Protein AF-A0A1Y0MSU0-F1 (afdb_monomer)

Sequence (221 aa):
MESFQSLFLNYYIPASNKSIADSWSQISSSKYKHLLNISKSDLKDNLYETIRLGYVGLFHKYESYLKALVDAVNFLLKELNEISDLLSIEKYCQREYGINIYKSHNHFAITCKVNYISNCIKHYDGLPVKEPIHERFAHFSKDEKIQIERDEFKSDIDRMKGHCELLLSQILAIGFKQFIESEIHGENENARVLKEKYDQILKNFEYTLSDFSNPRNYFTQ

pLDDT: mean 90.43, std 6.64, range [59.16, 98.12]

Mean predicted aligned error: 5.94 Å

Secondary structure (DSSP, 8-state):
-HHHHHIIIIIIHHHHHHHHHHHHHHHHH-TTGGG----HHHHTHHHHHHHHHHHHHHHHHHHHHHHHHHHHHHHHTHHHHHHH-PPPHHHHHHHHT---GGGGGGSSHHHHHHHHHHHHHHHSTT-S-PSSPBGGGTTS-SSS-----HHHHHHHHHHHHHHHHHHHHHHHHHHHHHHHHHHHTS-SHHHHHHHHHHHHHHHHHHHHTHHHHSPPP-B--

Foldseek 3Di:
DVVLLCCLLVPVLVVLVVVLVVVVVCLVPDPCVVVDPDDSVNSCVSNQVSLLVSLLVLLVVLLVLQVVLLVVLQVVCVVLCVVQVFDRLQVLLCVPLVDRSSPCLQLDDLSVVSVQSNCCVVPVVQFQPDPQGFQVCPPPDRPDHDGDDSVRSSVSSVVSVVVSVLVSVLSNLSSVLRSLVRLLPDPDPVSVVSVVVCVVCVVVNCVSCVSSNDRDHRGDD

Nearest PDB structures (foldseek):
  6m3p-assembly2_B  TM=2.571E-01  e=4.794E+00  Mus musculus
  7sqc-assembly1_1F  TM=1.864E-01  e=8.832E+00  Chlamydomonas reinhardtii

Solvent-accessible surface area (backbone atoms only — not comparable to full-atom values): 12322 Å² total; per-residue (Å²): 111,64,71,58,49,48,46,43,67,68,44,49,51,51,49,37,52,49,49,39,52,53,53,49,54,51,45,75,71,38,92,59,37,92,77,53,96,72,56,78,70,67,49,45,49,58,43,27,47,54,49,51,55,43,34,40,53,52,40,55,53,47,56,54,46,52,53,53,49,54,52,51,50,46,58,69,43,44,71,56,31,79,75,52,79,57,69,50,66,59,56,41,38,37,70,78,49,69,38,56,67,96,69,42,48,59,39,39,75,65,48,28,52,36,48,52,54,25,48,14,44,78,75,46,80,26,18,65,70,55,82,71,38,45,53,94,48,69,83,52,60,68,90,42,56,65,78,62,54,72,68,60,54,51,51,52,54,55,50,46,51,55,48,51,56,50,49,51,53,39,56,50,48,53,54,52,51,54,54,53,57,50,55,40,72,46,97,48,78,64,19,57,58,49,40,59,54,42,65,70,47,44,62,57,53,52,60,64,44,37,58,61,72,59,52,56,84,58,50,57,132

Structure (mmCIF, N/CA/C/O backbone):
data_AF-A0A1Y0MSU0-F1
#
_entry.id   AF-A0A1Y0MSU0-F1
#
loop_
_atom_site.group_PDB
_atom_site.id
_atom_site.type_symbol
_atom_site.label_atom_id
_atom_site.label_alt_id
_atom_site.label_comp_id
_atom_site.label_asym_id
_atom_site.label_entity_id
_atom_site.label_seq_id
_atom_site.pdbx_PDB_ins_code
_atom_site.Cartn_x
_atom_site.Cartn_y
_atom_site.Cartn_z
_atom_site.occupancy
_atom_site.B_iso_or_equiv
_atom_site.auth_seq_id
_atom_site.auth_comp_id
_atom_site.auth_asym_id
_atom_site.auth_atom_id
_atom_site.pdbx_PDB_model_num
ATOM 1 N N . MET A 1 1 ? 8.101 6.440 4.565 1.00 81.00 1 MET A N 1
ATOM 2 C CA . MET A 1 1 ? 7.012 5.814 5.362 1.00 81.00 1 MET A CA 1
ATOM 3 C C . MET A 1 1 ? 7.345 5.724 6.851 1.00 81.00 1 MET A C 1
ATOM 5 O O . MET A 1 1 ? 6.470 5.383 7.631 1.00 81.00 1 MET A O 1
ATOM 9 N N . GLU A 1 2 ? 8.565 6.064 7.269 1.00 82.69 2 GLU A N 1
ATOM 10 C CA . GLU A 1 2 ? 8.995 5.967 8.670 1.00 82.69 2 GLU A CA 1
ATOM 11 C C . GLU A 1 2 ? 8.239 6.903 9.611 1.00 82.69 2 GLU A C 1
ATOM 13 O O . GLU A 1 2 ? 7.785 6.466 10.663 1.00 82.69 2 GLU A O 1
ATOM 18 N N . SER A 1 3 ? 8.009 8.155 9.199 1.00 86.94 3 SER A N 1
ATOM 19 C CA . SER A 1 3 ? 7.197 9.102 9.972 1.00 86.94 3 SER A CA 1
ATOM 20 C C . SER A 1 3 ? 5.783 8.576 10.228 1.00 86.94 3 SER A C 1
ATOM 22 O O . SER A 1 3 ? 5.289 8.661 11.345 1.00 86.94 3 SER A O 1
ATOM 24 N N . PHE A 1 4 ? 5.166 7.959 9.216 1.00 90.12 4 PHE A N 1
ATOM 25 C CA . PHE A 1 4 ? 3.846 7.336 9.320 1.00 90.12 4 PHE A CA 1
ATOM 26 C C . PHE A 1 4 ? 3.850 6.151 10.293 1.00 90.12 4 PHE A C 1
ATOM 28 O O . PHE A 1 4 ? 3.007 6.073 11.181 1.00 90.12 4 PHE A O 1
ATOM 35 N N . GLN A 1 5 ? 4.830 5.254 10.163 1.00 90.38 5 GLN A N 1
ATOM 36 C CA . GLN A 1 5 ? 4.963 4.108 11.057 1.00 90.38 5 GLN A CA 1
ATOM 37 C C . GLN A 1 5 ? 5.163 4.545 12.510 1.00 90.38 5 GLN A C 1
ATOM 39 O O . GLN A 1 5 ? 4.494 4.023 13.396 1.00 90.38 5 GLN A O 1
ATOM 44 N N . SER A 1 6 ? 6.049 5.514 12.752 1.00 91.25 6 SER A N 1
ATOM 45 C CA . SER A 1 6 ? 6.291 6.046 14.094 1.00 91.25 6 SER A CA 1
ATOM 46 C C . SER A 1 6 ? 5.021 6.673 14.667 1.00 91.25 6 SER A C 1
ATOM 48 O O . SER A 1 6 ? 4.624 6.338 15.780 1.00 91.25 6 SER A O 1
ATOM 50 N N . LEU A 1 7 ? 4.324 7.501 13.881 1.00 92.88 7 LEU A N 1
ATOM 51 C CA . LEU A 1 7 ? 3.075 8.143 14.288 1.00 92.88 7 LEU A CA 1
ATOM 52 C C . LEU A 1 7 ? 2.032 7.122 14.765 1.00 92.88 7 LEU A C 1
ATOM 54 O O . LEU A 1 7 ? 1.491 7.248 15.863 1.00 92.88 7 LEU A O 1
ATOM 58 N N . PHE A 1 8 ? 1.789 6.071 13.984 1.00 93.69 8 PHE A N 1
ATOM 59 C CA . PHE A 1 8 ? 0.783 5.078 14.346 1.00 93.69 8 PHE A CA 1
ATOM 60 C C . PHE A 1 8 ? 1.239 4.135 15.463 1.00 93.69 8 PHE A C 1
ATOM 62 O O . PHE A 1 8 ? 0.497 3.925 16.423 1.00 93.69 8 PHE A O 1
ATOM 69 N N . LEU A 1 9 ? 2.443 3.567 15.363 1.00 93.25 9 LEU A N 1
ATOM 70 C CA . LEU A 1 9 ? 2.893 2.521 16.286 1.00 93.25 9 LEU A CA 1
ATOM 71 C C . LEU A 1 9 ? 3.348 3.064 17.644 1.00 93.25 9 LEU A C 1
ATOM 73 O O . LEU A 1 9 ? 3.202 2.353 18.639 1.00 93.25 9 LEU A O 1
ATOM 77 N N . ASN A 1 10 ? 3.886 4.288 17.685 1.00 93.56 10 ASN A N 1
ATOM 78 C CA . ASN A 1 10 ? 4.473 4.871 18.894 1.00 93.56 10 ASN A CA 1
ATOM 79 C C . ASN A 1 10 ? 3.579 5.930 19.548 1.00 93.56 10 ASN A C 1
ATOM 81 O O . ASN A 1 10 ? 3.730 6.170 20.743 1.00 93.56 10 ASN A O 1
ATOM 85 N N . TYR A 1 11 ? 2.646 6.541 18.806 1.00 93.44 11 TYR A N 1
ATOM 86 C CA . TYR A 1 11 ? 1.766 7.576 19.355 1.00 93.44 11 TYR A CA 1
ATOM 87 C C . TYR A 1 11 ? 0.298 7.154 19.350 1.00 93.44 11 TYR A C 1
ATOM 89 O O . TYR A 1 11 ? -0.288 7.037 20.423 1.00 93.44 11 TYR A O 1
ATOM 97 N N . TYR A 1 12 ? -0.300 6.879 18.188 1.00 94.50 12 TYR A N 1
ATOM 98 C CA . TYR A 1 12 ? -1.749 6.650 18.111 1.00 94.50 12 TYR A CA 1
ATOM 99 C C . TYR A 1 12 ? -2.199 5.346 18.770 1.00 94.50 12 TYR A C 1
ATOM 101 O O . TYR A 1 12 ? -3.061 5.383 19.640 1.00 94.50 12 TYR A O 1
ATOM 109 N N . ILE A 1 13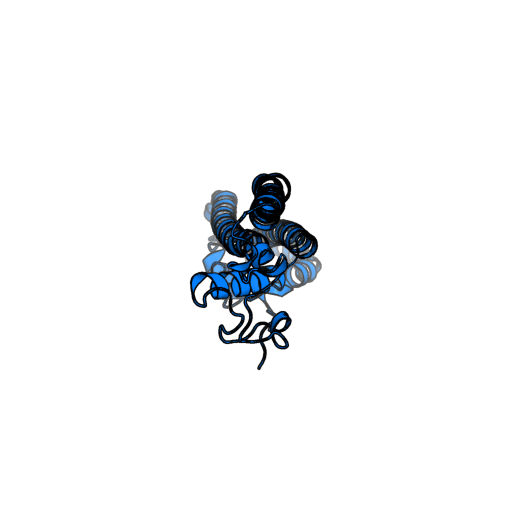 ? -1.589 4.205 18.439 1.00 94.00 13 ILE A N 1
ATOM 110 C CA . ILE A 1 13 ? -1.954 2.921 19.058 1.00 94.00 13 ILE A CA 1
ATOM 111 C C . ILE A 1 13 ? -1.722 2.939 20.582 1.00 94.00 13 ILE A C 1
ATOM 113 O O . ILE A 1 13 ? -2.624 2.539 21.325 1.00 94.00 13 ILE A O 1
ATOM 117 N N . PRO A 1 14 ? -0.572 3.425 21.097 1.00 94.38 14 PRO A N 1
ATOM 118 C CA . PRO A 1 14 ? -0.383 3.589 22.536 1.00 94.38 14 PRO A CA 1
ATOM 119 C C . PRO A 1 14 ? -1.398 4.534 23.188 1.00 94.38 14 PRO A C 1
ATOM 121 O O . PRO A 1 14 ? -1.888 4.226 24.275 1.00 94.38 14 PRO A O 1
ATOM 124 N N . ALA A 1 15 ? -1.758 5.644 22.535 1.00 93.44 15 ALA A N 1
ATOM 125 C CA . ALA A 1 15 ? -2.779 6.561 23.037 1.00 93.44 15 ALA A CA 1
ATOM 126 C C . ALA A 1 15 ? -4.161 5.893 23.115 1.00 93.44 15 ALA A C 1
ATOM 128 O O . ALA A 1 15 ? -4.834 6.025 24.137 1.00 93.44 15 ALA A O 1
ATOM 129 N N . SER A 1 16 ? -4.550 5.110 22.106 1.00 93.12 16 SER A N 1
ATOM 130 C CA . SER A 1 16 ? -5.808 4.354 22.117 1.00 93.12 16 SER A CA 1
ATOM 131 C C . SER A 1 16 ? -5.825 3.30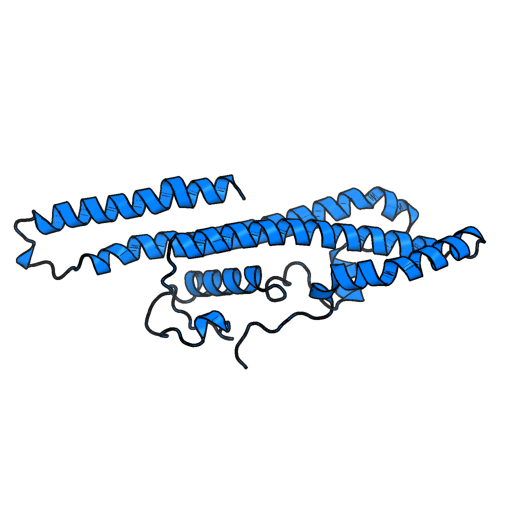5 23.230 1.00 93.12 16 SER A C 1
ATOM 133 O O . SER A 1 16 ? -6.798 3.215 23.974 1.00 93.12 16 SER A O 1
ATOM 135 N N . ASN A 1 17 ? -4.720 2.582 23.440 1.00 91.88 17 ASN A N 1
ATOM 136 C CA . ASN A 1 17 ? -4.586 1.647 24.564 1.00 91.88 17 ASN A CA 1
ATOM 137 C C . ASN A 1 17 ? -4.685 2.340 25.928 1.00 91.88 17 ASN A C 1
ATOM 139 O O . ASN A 1 17 ? -5.342 1.826 26.837 1.00 91.88 17 ASN A O 1
ATOM 143 N N . LYS A 1 18 ? -4.058 3.512 26.074 1.00 93.12 18 LYS A N 1
ATOM 144 C CA . LYS A 1 18 ? -4.167 4.318 27.292 1.00 93.12 18 LYS A CA 1
ATOM 145 C C . LYS A 1 18 ? -5.609 4.770 27.519 1.00 93.12 18 LYS A C 1
ATOM 147 O O . LYS A 1 18 ? -6.125 4.581 28.614 1.00 93.12 18 LYS A O 1
ATOM 152 N N . SER A 1 19 ? -6.281 5.264 26.479 1.00 91.88 19 SER A N 1
ATOM 153 C CA . SER A 1 19 ? -7.691 5.654 26.558 1.00 91.88 19 SER A CA 1
ATOM 154 C C . SER A 1 19 ? -8.579 4.489 26.995 1.00 91.88 19 SER A C 1
ATOM 156 O O . SER A 1 19 ? -9.461 4.686 27.821 1.00 91.88 19 SER A O 1
ATOM 158 N N . ILE A 1 20 ? -8.333 3.271 26.503 1.00 91.94 20 ILE A N 1
ATOM 159 C CA . ILE A 1 20 ? -9.070 2.071 26.927 1.00 91.94 20 ILE A CA 1
ATOM 160 C C . ILE A 1 20 ? -8.870 1.802 28.422 1.00 91.94 20 ILE A C 1
ATOM 162 O O . ILE A 1 20 ? -9.835 1.520 29.135 1.00 91.94 20 ILE A O 1
ATOM 166 N N . ALA A 1 21 ? -7.626 1.875 28.903 1.00 91.44 21 ALA A N 1
ATOM 167 C CA . ALA A 1 21 ? -7.309 1.652 30.310 1.00 91.44 21 ALA A CA 1
ATOM 168 C C . ALA A 1 21 ? -7.955 2.712 31.217 1.00 91.44 21 ALA A C 1
ATOM 170 O O . ALA A 1 21 ? -8.572 2.358 32.226 1.00 91.44 21 ALA A O 1
ATOM 171 N N . ASP A 1 22 ? -7.872 3.982 30.821 1.00 92.25 22 ASP A N 1
ATOM 172 C CA . ASP A 1 22 ? -8.443 5.112 31.553 1.00 92.25 22 ASP A CA 1
ATOM 173 C C . ASP A 1 22 ? -9.979 5.017 31.596 1.00 92.25 22 ASP A C 1
ATOM 175 O O . ASP A 1 22 ? -10.572 5.083 32.677 1.00 92.25 22 ASP A O 1
ATOM 179 N N . SER A 1 23 ? -10.630 4.753 30.456 1.00 91.38 23 SER A N 1
ATOM 180 C CA . SER A 1 23 ? -12.084 4.551 30.382 1.00 91.38 23 SER A CA 1
ATOM 181 C C . SER A 1 23 ? -12.541 3.362 31.227 1.00 91.38 23 SER A C 1
ATOM 183 O O . SER A 1 23 ? -13.527 3.467 31.956 1.00 91.38 23 SER A O 1
ATOM 185 N N . TRP A 1 24 ? -11.815 2.242 31.198 1.00 92.56 24 TRP A N 1
ATOM 186 C CA . TRP A 1 24 ? -12.157 1.077 32.015 1.00 92.56 24 TRP A CA 1
ATOM 187 C C . TRP A 1 24 ? -12.022 1.355 33.518 1.00 92.56 24 TRP A C 1
ATOM 189 O O . TRP A 1 24 ? -12.883 0.958 34.309 1.00 92.56 24 TRP A O 1
ATOM 199 N N . SER A 1 25 ? -10.971 2.068 33.927 1.00 91.81 25 SER A N 1
ATOM 200 C CA . SER A 1 25 ? -10.776 2.497 35.317 1.00 91.81 25 SER A CA 1
ATOM 201 C C . SER A 1 25 ? -11.936 3.379 35.801 1.00 91.81 25 SER A C 1
ATOM 203 O O . SER A 1 25 ? -12.494 3.161 36.880 1.00 91.81 25 SER A O 1
ATOM 205 N N . GLN A 1 26 ? -12.384 4.319 34.965 1.00 91.12 26 GLN A N 1
ATOM 206 C CA . GLN A 1 26 ? -13.524 5.188 35.270 1.00 91.12 26 GLN A CA 1
ATOM 207 C C . GLN A 1 26 ? -14.851 4.418 35.343 1.00 91.12 26 GLN A C 1
ATOM 209 O O . GLN A 1 26 ? -15.616 4.604 36.288 1.00 91.12 26 GLN A O 1
ATOM 214 N N . ILE A 1 27 ? -15.118 3.517 34.392 1.00 90.75 27 ILE A N 1
ATOM 215 C CA . ILE A 1 27 ? -16.340 2.696 34.390 1.00 90.75 27 ILE A CA 1
ATOM 216 C C . ILE A 1 27 ? -16.377 1.799 35.632 1.00 90.75 27 ILE A C 1
ATOM 218 O O . ILE A 1 27 ? -17.379 1.766 36.344 1.00 90.75 27 ILE A O 1
ATOM 222 N N . SER A 1 28 ? -15.275 1.114 35.939 1.00 88.38 28 SER A N 1
ATOM 223 C CA . SER A 1 28 ? -15.204 0.167 37.061 1.00 88.38 28 SER A CA 1
ATOM 224 C C . SER A 1 28 ? -15.314 0.827 38.444 1.00 88.38 28 SER A C 1
ATOM 226 O O . SER A 1 28 ? -15.857 0.215 39.374 1.00 88.38 28 SER A O 1
ATOM 228 N N . SER A 1 29 ? -14.856 2.075 38.576 1.00 92.38 29 SER A N 1
ATOM 229 C CA . SER A 1 29 ? -14.964 2.883 39.800 1.00 92.38 29 SER A CA 1
ATOM 230 C C . SER A 1 29 ? -16.251 3.719 39.887 1.00 92.38 29 SER A C 1
ATOM 232 O O . SER A 1 29 ? -16.548 4.285 40.941 1.00 92.38 29 SER A O 1
ATOM 234 N N . SER A 1 30 ? -17.055 3.772 38.821 1.00 91.12 30 SER A N 1
ATOM 235 C CA . SER A 1 30 ? -18.286 4.561 38.777 1.00 91.12 30 SER A CA 1
ATOM 236 C C . SER A 1 30 ? -19.378 4.002 39.691 1.00 91.12 30 SER A C 1
ATOM 238 O O . SER A 1 30 ? -19.652 2.799 39.726 1.00 91.12 30 SER A O 1
ATOM 240 N N . LYS A 1 31 ? -20.101 4.907 40.362 1.00 92.06 31 LYS A N 1
ATOM 241 C CA . LYS A 1 31 ? -21.330 4.583 41.109 1.00 92.06 31 LYS A CA 1
ATOM 242 C C . LYS A 1 31 ? -22.406 3.966 40.205 1.00 92.06 31 LYS A C 1
ATOM 244 O O . LYS A 1 31 ? -23.192 3.138 40.658 1.00 92.06 31 LYS A O 1
ATOM 249 N N . TYR A 1 32 ? -22.399 4.324 38.921 1.00 90.19 32 TYR A N 1
ATOM 250 C CA . TYR A 1 32 ? -23.374 3.884 37.923 1.00 90.19 32 TYR A CA 1
ATOM 251 C C . TYR A 1 32 ? -22.929 2.654 37.127 1.00 90.19 32 TYR A C 1
ATOM 253 O O . TYR A 1 32 ? -23.587 2.297 36.158 1.00 90.19 32 TYR A O 1
ATOM 261 N N . LYS A 1 33 ? -21.842 1.972 37.514 1.00 88.31 33 LYS A N 1
ATOM 262 C CA . LYS A 1 33 ? -21.329 0.805 36.771 1.00 88.31 33 LYS A CA 1
ATOM 263 C C . LYS A 1 33 ? -22.361 -0.304 36.553 1.00 88.31 33 LYS A C 1
ATOM 265 O O . LYS A 1 33 ? -22.311 -0.992 35.549 1.00 88.31 33 LYS A O 1
ATOM 270 N N . HIS A 1 34 ? -23.315 -0.447 37.472 1.00 87.62 34 HIS A N 1
ATOM 271 C CA . HIS A 1 34 ? -24.408 -1.416 37.382 1.00 87.62 34 HIS A CA 1
ATOM 272 C C . HIS A 1 34 ? -25.436 -1.082 36.286 1.00 87.62 34 HIS A C 1
ATOM 274 O O . HIS A 1 34 ? -26.199 -1.954 35.891 1.00 87.62 34 HIS A O 1
ATOM 280 N N . LEU A 1 35 ? -25.460 0.164 35.804 1.00 90.81 35 LEU A N 1
ATOM 281 C CA . LEU A 1 35 ? -26.297 0.611 34.686 1.00 90.81 35 LEU A CA 1
ATOM 282 C C . LEU A 1 35 ? -25.576 0.490 33.336 1.00 90.81 35 LEU A C 1
ATOM 284 O O . LEU A 1 35 ? -26.206 0.629 32.292 1.00 90.81 35 LEU A O 1
ATOM 288 N N . LEU A 1 36 ? -24.257 0.268 33.343 1.00 85.50 36 LEU A N 1
ATOM 289 C CA . LEU A 1 36 ? -23.433 0.193 32.142 1.00 85.50 36 LEU A CA 1
ATOM 290 C C . LEU A 1 36 ? -23.200 -1.272 31.775 1.00 85.50 36 LEU A C 1
ATOM 292 O O . LEU A 1 36 ? -22.428 -1.968 32.430 1.00 85.50 36 LEU A O 1
ATOM 296 N N . ASN A 1 37 ? -23.827 -1.732 30.693 1.00 84.75 37 ASN A N 1
ATOM 297 C CA . ASN A 1 37 ? -23.540 -3.041 30.110 1.00 84.75 37 ASN A CA 1
ATOM 298 C C . ASN A 1 37 ? -22.422 -2.919 29.061 1.00 84.75 37 ASN A C 1
ATOM 300 O O . ASN A 1 37 ? -22.670 -3.058 27.869 1.00 84.75 37 ASN A O 1
ATOM 304 N N . ILE A 1 38 ? -21.215 -2.558 29.509 1.00 86.25 38 ILE A N 1
ATOM 305 C CA . ILE A 1 38 ? -20.039 -2.375 28.647 1.00 86.25 38 ILE A CA 1
ATOM 306 C C . ILE A 1 38 ? -18.923 -3.282 29.154 1.00 86.25 38 ILE A C 1
ATOM 308 O O . ILE A 1 38 ? -18.499 -3.194 30.310 1.00 86.25 38 ILE A O 1
ATOM 312 N N . SER A 1 39 ? -18.423 -4.138 28.276 1.00 85.62 39 SER A N 1
ATOM 313 C CA . SER A 1 39 ? -17.266 -4.985 28.522 1.00 85.62 39 SER A CA 1
ATOM 314 C C . SER A 1 39 ? -15.964 -4.268 28.151 1.00 85.62 39 SER A C 1
ATOM 316 O O . SER A 1 39 ? -15.925 -3.332 27.353 1.00 85.62 39 SER A O 1
ATOM 318 N N . LYS A 1 40 ? -14.838 -4.740 28.695 1.00 82.06 40 LYS A N 1
ATOM 319 C CA . LYS A 1 40 ? -13.518 -4.233 28.292 1.00 82.06 40 LYS A CA 1
ATOM 320 C C . LYS A 1 40 ? -13.211 -4.528 26.814 1.00 82.06 40 LYS A C 1
ATOM 322 O O . LYS A 1 40 ? -12.436 -3.794 26.207 1.00 82.06 40 LYS A O 1
ATOM 327 N N . SER A 1 41 ? -13.790 -5.588 26.245 1.00 83.88 41 SER A N 1
ATOM 328 C CA . SER A 1 41 ? -13.692 -5.898 24.813 1.00 83.88 41 SER A CA 1
ATOM 329 C C . SER A 1 41 ? -14.376 -4.848 23.949 1.00 83.88 41 SER A C 1
ATOM 331 O O . SER A 1 41 ? -13.800 -4.478 22.934 1.00 83.88 41 SER A O 1
ATOM 333 N N . ASP A 1 42 ? -15.511 -4.296 24.380 1.00 84.00 42 ASP A N 1
ATOM 334 C CA . ASP A 1 42 ? -16.213 -3.255 23.614 1.00 84.00 42 ASP A CA 1
ATOM 335 C C . ASP A 1 42 ? -15.349 -1.994 23.479 1.00 84.00 42 ASP A C 1
ATOM 337 O O . ASP A 1 42 ? -15.330 -1.339 22.442 1.00 84.00 42 ASP A O 1
ATOM 341 N N . LEU A 1 43 ? -14.530 -1.700 24.494 1.00 86.81 43 LEU A N 1
ATOM 342 C CA . LEU A 1 43 ? -13.574 -0.592 24.445 1.00 86.81 43 LEU A CA 1
ATOM 343 C C . LEU A 1 43 ? -12.409 -0.848 23.475 1.00 86.81 43 LEU A C 1
ATOM 345 O O . LEU A 1 43 ? -11.811 0.111 22.986 1.00 86.81 43 LEU A O 1
ATOM 349 N N . LYS A 1 44 ? -12.077 -2.114 23.170 1.00 89.00 44 LYS A N 1
ATOM 350 C CA . LYS A 1 44 ? -11.029 -2.436 22.186 1.00 89.00 44 LYS A CA 1
ATOM 351 C C . LYS A 1 44 ? -11.405 -2.014 20.769 1.00 89.00 44 LYS A C 1
ATOM 353 O O . LYS A 1 44 ? -10.499 -1.866 19.953 1.00 89.00 44 LYS A O 1
ATOM 358 N N . ASP A 1 45 ? -12.679 -1.758 20.475 1.00 87.56 45 ASP A N 1
ATOM 359 C CA . ASP A 1 45 ? -13.067 -1.272 19.151 1.00 87.56 45 ASP A CA 1
ATOM 360 C C . ASP A 1 45 ? -12.376 0.056 18.806 1.00 87.56 45 ASP A C 1
ATOM 362 O O . ASP A 1 45 ? -11.914 0.224 17.684 1.00 87.56 45 ASP A O 1
ATOM 366 N N . ASN A 1 46 ? -12.126 0.931 19.789 1.00 86.81 46 ASN A N 1
ATOM 367 C CA . ASN A 1 46 ? -11.350 2.161 19.581 1.00 86.81 46 ASN A CA 1
ATOM 368 C C . ASN A 1 46 ? -9.912 1.889 19.098 1.00 86.81 46 ASN A C 1
ATOM 370 O O . ASN A 1 46 ? -9.361 2.638 18.284 1.00 86.81 46 ASN A O 1
ATOM 374 N N . LEU A 1 47 ? -9.284 0.818 19.598 1.00 93.25 47 LEU A N 1
ATOM 375 C CA . LEU A 1 47 ? -7.960 0.393 19.142 1.00 93.25 47 LEU A CA 1
ATOM 376 C C . LEU A 1 47 ? -8.030 -0.102 17.694 1.00 93.25 47 LEU A C 1
ATOM 378 O O . LEU A 1 47 ? -7.222 0.328 16.867 1.00 93.25 47 LEU A O 1
ATOM 382 N N . TYR A 1 48 ? -8.993 -0.970 17.380 1.00 94.62 48 TYR A N 1
ATOM 383 C CA . TYR A 1 48 ? -9.160 -1.482 16.021 1.00 94.62 48 TYR A CA 1
ATOM 384 C C . TYR A 1 48 ? -9.534 -0.372 15.037 1.00 94.62 48 TYR A C 1
ATOM 386 O O . TYR A 1 48 ? -9.006 -0.354 13.930 1.00 94.62 48 TYR A O 1
ATOM 394 N N . GLU A 1 49 ? -10.332 0.610 15.451 1.00 93.56 49 GLU A N 1
ATOM 395 C CA . GLU A 1 49 ? -10.668 1.790 14.656 1.00 93.56 49 GLU A CA 1
ATOM 396 C C . GLU A 1 49 ? -9.429 2.629 14.338 1.00 93.56 49 GLU A C 1
ATOM 398 O O . GLU A 1 49 ? -9.203 3.021 13.194 1.00 93.56 49 GLU A O 1
ATOM 403 N N . THR A 1 50 ? -8.551 2.815 15.324 1.00 95.38 50 THR A N 1
ATOM 404 C CA . THR A 1 50 ? -7.263 3.495 15.119 1.00 95.38 50 THR A CA 1
ATOM 405 C C . THR A 1 50 ? -6.417 2.781 14.060 1.00 95.38 50 THR A C 1
ATOM 407 O O . THR A 1 50 ? -5.818 3.424 13.196 1.00 95.38 50 THR A O 1
ATOM 410 N N . ILE A 1 51 ? -6.377 1.446 14.099 1.00 97.06 51 ILE A N 1
ATOM 411 C CA . ILE A 1 51 ? -5.641 0.628 13.126 1.00 97.06 51 ILE A CA 1
ATOM 412 C C . ILE A 1 51 ? -6.308 0.684 11.744 1.00 97.06 51 ILE A C 1
ATOM 414 O O . ILE A 1 51 ? -5.613 0.852 10.740 1.00 97.06 51 ILE A O 1
ATOM 418 N N . ARG A 1 52 ? -7.642 0.611 11.677 1.00 96.81 52 ARG A N 1
ATOM 419 C CA . ARG A 1 52 ? -8.426 0.749 10.441 1.00 96.81 52 ARG A CA 1
ATOM 420 C C . ARG A 1 52 ? -8.130 2.086 9.759 1.00 96.81 52 ARG A C 1
ATOM 422 O O . ARG A 1 52 ? -7.672 2.102 8.616 1.00 96.81 52 ARG A O 1
ATOM 429 N N . LEU A 1 53 ? -8.256 3.203 10.470 1.00 96.06 53 LEU A N 1
ATOM 430 C CA . LEU A 1 53 ? -7.891 4.524 9.942 1.00 96.06 53 LEU A CA 1
ATOM 431 C C . LEU A 1 53 ? -6.422 4.584 9.485 1.00 96.06 53 LEU A C 1
ATOM 433 O O . LEU A 1 53 ? -6.098 5.247 8.496 1.00 96.06 53 LEU A O 1
ATOM 437 N N . GLY A 1 54 ? -5.544 3.818 10.136 1.00 96.94 54 GLY A N 1
ATOM 438 C CA . GLY A 1 54 ? -4.178 3.575 9.682 1.00 96.94 54 GLY A CA 1
ATOM 439 C C . GLY A 1 54 ? -4.085 2.964 8.284 1.00 96.94 54 GLY A C 1
ATOM 440 O O . GLY A 1 54 ? -3.302 3.445 7.470 1.00 96.94 54 GLY A O 1
ATOM 441 N N . TYR A 1 55 ? -4.905 1.975 7.937 1.00 98.12 55 TYR A N 1
ATOM 442 C CA . TYR A 1 55 ? -4.924 1.421 6.576 1.00 98.12 55 TYR A CA 1
ATOM 443 C C . TYR A 1 55 ? -5.373 2.434 5.518 1.00 98.12 55 TYR A C 1
ATOM 445 O O . TYR A 1 55 ? -4.799 2.467 4.427 1.00 98.12 55 TYR A O 1
ATOM 453 N N . VAL A 1 56 ? -6.339 3.302 5.839 1.00 97.62 56 VAL A N 1
ATOM 454 C CA . VAL A 1 56 ? -6.760 4.386 4.933 1.00 97.62 56 VAL A CA 1
ATOM 455 C C . VAL A 1 56 ? -5.597 5.351 4.684 1.00 97.62 56 VAL A C 1
ATOM 457 O O . VAL A 1 56 ? -5.265 5.647 3.534 1.00 97.62 56 VAL A O 1
ATOM 460 N N . GLY A 1 57 ? -4.923 5.786 5.754 1.00 96.62 57 GLY A N 1
ATOM 461 C CA . GLY A 1 57 ? -3.751 6.656 5.658 1.00 96.62 57 GLY A CA 1
ATOM 462 C C . GLY A 1 57 ? -2.581 6.012 4.907 1.00 96.62 57 GLY A C 1
ATOM 463 O O . GLY A 1 57 ? -1.931 6.672 4.093 1.00 96.62 57 GLY A O 1
ATOM 464 N N . LEU A 1 58 ? -2.335 4.718 5.131 1.00 97.31 58 LEU A N 1
ATOM 465 C CA . LEU A 1 58 ? -1.284 3.961 4.451 1.00 97.31 58 LEU A CA 1
ATOM 466 C C . LEU A 1 58 ? -1.540 3.890 2.940 1.00 97.31 58 LEU A C 1
ATOM 468 O O . LEU A 1 58 ? -0.614 4.119 2.160 1.00 97.31 58 LEU A O 1
ATOM 472 N N . PHE A 1 59 ? -2.789 3.644 2.532 1.00 97.38 59 PHE A N 1
ATOM 473 C CA . PHE A 1 59 ? -3.173 3.600 1.123 1.00 97.38 59 PHE A CA 1
ATOM 474 C C . PHE A 1 59 ? -2.980 4.953 0.424 1.00 97.38 59 PHE A C 1
ATOM 476 O O . PHE A 1 59 ? -2.279 5.020 -0.584 1.00 97.38 59 PHE A O 1
ATOM 483 N N . HIS A 1 60 ? -3.492 6.053 0.990 1.00 95.81 60 HIS A N 1
ATOM 484 C CA . HIS A 1 60 ? -3.311 7.389 0.397 1.00 95.81 60 HIS A CA 1
ATOM 485 C C . HIS A 1 60 ? -1.833 7.794 0.304 1.00 95.81 60 HIS A C 1
ATOM 487 O O . HIS A 1 60 ? -1.411 8.469 -0.643 1.00 95.81 60 HIS A O 1
ATOM 493 N N . LYS A 1 61 ? -1.021 7.371 1.282 1.00 95.94 61 LYS A N 1
ATOM 494 C CA . LYS A 1 61 ? 0.421 7.613 1.270 1.00 95.94 61 LYS A CA 1
ATOM 495 C C . LYS A 1 61 ? 1.116 6.836 0.151 1.00 95.94 61 LYS A C 1
ATOM 497 O O . LYS A 1 61 ? 2.040 7.376 -0.454 1.00 95.94 61 LYS A O 1
ATOM 502 N N . TYR A 1 62 ? 0.678 5.607 -0.119 1.00 96.44 62 TYR A N 1
ATOM 503 C CA . TYR A 1 62 ? 1.131 4.823 -1.266 1.00 96.44 62 TYR A CA 1
ATOM 504 C C . TYR A 1 62 ? 0.713 5.468 -2.597 1.00 96.44 62 TYR A C 1
ATOM 506 O O . TYR A 1 62 ? 1.566 5.659 -3.458 1.00 96.44 62 TYR A O 1
ATOM 514 N N . GLU A 1 63 ? -0.545 5.893 -2.752 1.00 95.81 63 GLU A N 1
ATOM 515 C CA . GLU A 1 63 ? -1.009 6.548 -3.988 1.00 95.81 63 GLU A CA 1
ATOM 516 C C . GLU A 1 63 ? -0.223 7.828 -4.291 1.00 95.81 63 GLU A C 1
ATOM 518 O O . GLU A 1 63 ? 0.199 8.059 -5.425 1.00 95.81 63 GLU A O 1
ATOM 523 N N . SER A 1 64 ? 0.011 8.648 -3.264 1.00 95.94 64 SER A N 1
ATOM 524 C CA . SER A 1 64 ? 0.834 9.855 -3.385 1.00 95.94 64 SER A CA 1
ATOM 525 C C . SER A 1 64 ? 2.281 9.524 -3.754 1.00 95.94 64 SER A C 1
ATOM 527 O O . SER A 1 64 ? 2.876 10.214 -4.577 1.00 95.94 64 SER A O 1
ATOM 529 N N . TYR A 1 65 ? 2.842 8.461 -3.167 1.00 96.06 65 TYR A N 1
ATOM 530 C CA . TYR A 1 65 ? 4.191 7.997 -3.484 1.00 96.06 65 TYR A CA 1
ATOM 531 C C . TYR A 1 65 ? 4.308 7.543 -4.940 1.00 96.06 65 TYR A C 1
ATOM 533 O O . TYR A 1 65 ? 5.224 7.980 -5.626 1.00 96.06 65 TYR A O 1
ATOM 541 N N . LEU A 1 66 ? 3.377 6.715 -5.421 1.00 96.50 66 LEU A N 1
ATOM 542 C CA . LEU A 1 66 ? 3.390 6.212 -6.792 1.00 96.50 66 LEU A CA 1
ATOM 543 C C . LEU A 1 66 ? 3.325 7.356 -7.814 1.00 96.50 66 LEU A C 1
ATOM 545 O O . LEU A 1 66 ? 4.091 7.352 -8.773 1.00 96.50 66 LEU A O 1
ATOM 549 N N . LYS A 1 67 ? 2.454 8.349 -7.593 1.00 96.62 67 LYS A N 1
ATOM 550 C CA . LYS A 1 67 ? 2.367 9.540 -8.454 1.00 96.62 67 LYS A CA 1
ATOM 551 C C . LYS A 1 67 ? 3.698 10.288 -8.509 1.00 96.62 67 LYS A C 1
ATOM 553 O O . LYS A 1 67 ? 4.261 10.452 -9.584 1.00 96.62 67 LYS A O 1
ATOM 558 N N . ALA A 1 68 ? 4.243 10.634 -7.343 1.00 96.75 68 ALA A N 1
ATOM 559 C CA . ALA A 1 68 ? 5.519 11.339 -7.254 1.00 96.75 68 ALA A CA 1
ATOM 560 C C . ALA A 1 68 ? 6.682 10.542 -7.868 1.00 96.75 68 ALA A C 1
ATOM 562 O O . ALA A 1 68 ? 7.574 11.127 -8.474 1.00 96.75 68 ALA A O 1
ATOM 563 N N . LEU A 1 69 ? 6.676 9.214 -7.725 1.00 96.38 69 LEU A N 1
ATOM 564 C CA . LEU A 1 69 ? 7.681 8.330 -8.303 1.00 96.38 69 LEU A CA 1
ATOM 565 C C . LEU A 1 69 ? 7.627 8.336 -9.835 1.00 96.38 69 LEU A C 1
ATOM 567 O O . LEU A 1 69 ? 8.659 8.511 -10.478 1.00 96.38 69 LEU A O 1
ATOM 571 N N . VAL A 1 70 ? 6.438 8.169 -10.418 1.00 96.19 70 VAL A N 1
ATOM 572 C CA . VAL A 1 70 ? 6.269 8.203 -11.877 1.00 96.19 70 VAL A CA 1
ATOM 573 C C . VAL A 1 70 ? 6.680 9.567 -12.435 1.00 96.19 70 VAL A C 1
ATOM 575 O O . VAL A 1 70 ? 7.420 9.622 -13.417 1.00 96.19 70 VAL A O 1
ATOM 578 N N . ASP A 1 71 ? 6.274 10.657 -11.782 1.00 95.62 71 ASP A N 1
ATOM 579 C CA . ASP A 1 71 ? 6.662 12.016 -12.173 1.00 95.62 71 ASP A CA 1
ATOM 580 C C . ASP A 1 71 ? 8.182 12.219 -12.096 1.00 95.62 71 ASP A C 1
ATOM 582 O O . ASP A 1 71 ? 8.786 12.738 -13.035 1.00 95.62 71 ASP A O 1
ATOM 586 N N . ALA A 1 72 ? 8.821 11.756 -11.016 1.00 95.19 72 ALA A N 1
ATOM 587 C CA . ALA A 1 72 ? 10.265 11.866 -10.831 1.00 95.19 72 ALA A CA 1
ATOM 588 C C . ALA A 1 72 ? 11.055 11.073 -11.882 1.00 95.19 72 ALA A C 1
ATOM 590 O O . ALA A 1 72 ? 12.061 11.568 -12.388 1.00 95.19 72 ALA A O 1
ATOM 591 N N . VAL A 1 73 ? 10.604 9.867 -12.242 1.00 93.94 73 VAL A N 1
ATOM 592 C CA . VAL A 1 73 ? 11.279 9.061 -13.269 1.00 93.94 73 VAL A CA 1
ATOM 593 C C . VAL A 1 73 ? 11.059 9.647 -14.661 1.00 93.94 73 VAL A C 1
ATOM 595 O O . VAL A 1 73 ? 12.021 9.769 -15.411 1.00 93.94 73 VAL A O 1
ATOM 598 N N . ASN A 1 74 ? 9.847 10.099 -14.996 1.00 93.62 74 ASN A N 1
ATOM 599 C CA . ASN A 1 74 ? 9.615 10.822 -16.252 1.00 93.62 74 ASN A CA 1
ATOM 600 C C . ASN A 1 74 ? 10.494 12.079 -16.353 1.00 93.62 74 ASN A C 1
ATOM 602 O O . ASN A 1 74 ? 11.033 12.366 -17.418 1.00 93.62 74 ASN A O 1
ATOM 606 N N . PHE A 1 75 ? 10.656 12.815 -15.249 1.00 92.88 75 PHE A N 1
ATOM 607 C CA . PHE A 1 75 ? 11.550 13.968 -15.189 1.00 92.88 75 PHE A CA 1
ATOM 608 C C . PHE A 1 75 ? 13.016 13.568 -15.408 1.00 92.88 75 PHE A C 1
ATOM 610 O O . PHE A 1 75 ? 13.703 14.204 -16.201 1.00 92.88 75 PHE A O 1
ATOM 617 N N . LEU A 1 76 ? 13.480 12.496 -14.761 1.00 91.25 76 LEU A N 1
ATOM 618 C CA . LEU A 1 76 ? 14.847 11.990 -14.908 1.00 91.25 76 LEU A CA 1
ATOM 619 C C . LEU A 1 76 ? 15.149 11.523 -16.340 1.00 91.25 76 LEU A C 1
ATOM 621 O O . LEU A 1 76 ? 16.260 11.703 -16.825 1.00 91.25 76 LEU A O 1
ATOM 625 N N . LEU A 1 77 ? 14.158 10.961 -17.031 1.00 88.50 77 LEU A N 1
ATOM 626 C CA . LEU A 1 77 ? 14.287 10.508 -18.417 1.00 88.50 77 LEU A CA 1
ATOM 627 C C . LEU A 1 77 ? 14.081 11.627 -19.445 1.00 88.50 77 LEU A C 1
ATOM 629 O O . LEU A 1 77 ? 14.166 11.361 -20.640 1.00 88.50 77 LEU A O 1
ATOM 633 N N . LYS A 1 78 ? 13.799 12.866 -19.023 1.00 88.25 78 LYS A N 1
ATOM 634 C CA . LYS A 1 78 ? 13.455 13.958 -19.941 1.00 88.25 78 LYS A CA 1
ATOM 635 C C . LYS A 1 78 ? 14.564 14.237 -20.959 1.00 88.25 78 LYS A C 1
ATOM 637 O O . LYS A 1 78 ? 14.266 14.348 -22.140 1.00 88.25 78 LYS A O 1
ATOM 642 N N . GLU A 1 79 ? 15.818 14.298 -20.514 1.00 82.38 79 GLU A N 1
ATOM 643 C CA . GLU A 1 79 ? 16.969 14.529 -21.403 1.00 82.38 79 GLU A CA 1
ATOM 644 C C . GLU A 1 79 ? 17.166 13.368 -22.388 1.00 82.38 79 GLU A C 1
ATOM 646 O O . GLU A 1 79 ? 17.446 13.588 -23.561 1.00 82.38 79 GLU A O 1
ATOM 651 N N . LEU A 1 80 ? 16.946 12.126 -21.944 1.00 81.38 80 LEU A N 1
ATOM 652 C CA . LEU A 1 80 ? 16.994 10.953 -22.823 1.00 81.38 80 LEU A CA 1
ATOM 653 C C . LEU A 1 80 ? 15.838 10.951 -23.830 1.00 81.38 80 LEU A C 1
ATOM 655 O O . LEU A 1 80 ? 15.997 10.502 -24.959 1.00 81.38 80 LEU A O 1
ATOM 659 N N . ASN A 1 81 ? 14.677 11.480 -23.446 1.00 77.81 81 ASN A N 1
ATOM 660 C CA . ASN A 1 81 ? 13.521 11.596 -24.326 1.00 77.81 81 ASN A CA 1
ATOM 661 C C . ASN A 1 81 ? 13.754 12.605 -25.464 1.00 77.81 81 ASN A C 1
ATOM 663 O O . ASN A 1 81 ? 13.329 12.373 -26.591 1.00 77.81 81 ASN A O 1
ATOM 667 N N . GLU A 1 82 ? 14.485 13.690 -25.196 1.00 77.62 82 GLU A N 1
ATOM 668 C CA . GLU A 1 82 ? 14.898 14.645 -26.235 1.00 77.62 82 GLU A CA 1
ATOM 669 C C . GLU A 1 82 ? 15.787 13.991 -27.310 1.00 77.62 82 GLU A C 1
ATOM 671 O O . GLU A 1 82 ? 15.845 14.484 -28.437 1.00 77.62 82 GLU A O 1
ATOM 676 N N . ILE A 1 83 ? 16.440 12.872 -26.978 1.00 72.81 83 ILE A N 1
ATOM 677 C CA . ILE A 1 83 ? 17.320 12.111 -27.872 1.00 72.81 83 ILE A CA 1
ATOM 678 C C . ILE A 1 83 ? 16.572 10.950 -28.550 1.00 72.81 83 ILE A C 1
ATOM 680 O O . ILE A 1 83 ? 16.794 10.704 -29.735 1.00 72.81 83 ILE A O 1
ATOM 684 N N . SER A 1 84 ? 15.684 10.253 -27.830 1.00 70.25 84 SER A N 1
ATOM 685 C CA . SER A 1 84 ? 15.229 8.911 -28.227 1.00 70.25 84 SER A CA 1
ATOM 686 C C . SER A 1 84 ? 13.698 8.690 -28.264 1.00 70.25 84 SER A C 1
ATOM 688 O O . SER A 1 84 ? 13.269 7.541 -28.232 1.00 70.25 84 SER A O 1
ATOM 690 N N . ASP A 1 85 ? 12.869 9.744 -28.350 1.00 82.25 85 ASP A N 1
ATOM 691 C CA . ASP A 1 85 ? 11.382 9.692 -28.453 1.00 82.25 85 ASP A CA 1
ATOM 692 C C . ASP A 1 85 ? 10.728 8.640 -27.527 1.00 82.25 85 ASP A C 1
ATOM 694 O O . ASP A 1 85 ? 9.943 7.771 -27.922 1.00 82.25 85 ASP A O 1
ATOM 698 N N . LEU A 1 86 ? 11.115 8.692 -26.253 1.00 87.50 86 LEU A N 1
ATOM 699 C CA . LEU A 1 86 ? 10.667 7.774 -25.217 1.00 87.50 86 LEU A CA 1
ATOM 700 C C . LEU A 1 86 ? 9.228 8.092 -24.795 1.00 87.50 86 LEU A C 1
ATOM 702 O O . LEU A 1 86 ? 8.833 9.243 -24.575 1.00 87.50 86 LEU A O 1
ATOM 706 N N . LEU A 1 87 ? 8.433 7.045 -24.570 1.00 91.44 87 LEU A N 1
ATOM 707 C CA . LEU A 1 87 ? 7.119 7.220 -23.968 1.00 91.44 87 LEU A CA 1
ATOM 708 C C . LEU A 1 87 ? 7.254 7.569 -22.484 1.00 91.44 87 LEU A C 1
ATOM 710 O O . LEU A 1 87 ? 8.147 7.098 -21.777 1.00 91.44 87 LEU A O 1
ATOM 714 N N . SER A 1 88 ? 6.287 8.335 -21.973 1.00 93.19 88 SER A N 1
ATOM 715 C CA . SER A 1 88 ? 6.122 8.440 -20.524 1.00 93.19 88 SER A CA 1
ATOM 716 C C . SER A 1 88 ? 5.868 7.054 -19.929 1.00 93.19 88 SER A C 1
ATOM 718 O O . SER A 1 88 ? 5.237 6.206 -20.566 1.00 93.19 88 SER A O 1
ATOM 720 N N . ILE A 1 89 ? 6.299 6.838 -18.686 1.00 94.69 89 ILE A N 1
ATOM 721 C CA . ILE A 1 89 ? 6.127 5.557 -17.982 1.00 94.69 89 ILE A CA 1
ATOM 722 C C . ILE A 1 89 ? 4.671 5.075 -18.039 1.00 94.69 89 ILE A C 1
ATOM 724 O O . ILE A 1 89 ? 4.418 3.909 -18.316 1.00 94.69 89 ILE A O 1
ATOM 728 N N . GLU A 1 90 ? 3.701 5.971 -17.836 1.00 94.69 90 GLU A N 1
ATOM 729 C CA . GLU A 1 90 ? 2.276 5.633 -17.930 1.00 94.69 90 GLU A CA 1
ATOM 730 C C . GLU A 1 90 ? 1.900 5.085 -19.314 1.00 94.69 90 GLU A C 1
ATOM 732 O O . GLU A 1 90 ? 1.267 4.033 -19.412 1.00 94.69 90 GLU A O 1
ATOM 737 N N . LYS A 1 91 ? 2.308 5.779 -20.384 1.00 94.50 91 LYS A N 1
ATOM 738 C CA . LYS A 1 91 ? 2.011 5.370 -21.761 1.00 94.50 91 LYS A CA 1
ATOM 739 C C . LYS A 1 91 ? 2.707 4.063 -22.117 1.00 94.50 91 LYS A C 1
ATOM 741 O O . LYS A 1 91 ? 2.095 3.224 -22.772 1.00 94.50 91 LYS A O 1
ATOM 746 N N . TYR A 1 92 ? 3.948 3.877 -21.672 1.00 93.62 92 TYR A N 1
ATOM 747 C CA . TYR A 1 92 ? 4.675 2.631 -21.882 1.00 93.62 92 TYR A CA 1
ATOM 748 C C . TYR A 1 92 ? 3.986 1.461 -21.180 1.00 93.62 92 TYR A C 1
ATOM 750 O O . TYR A 1 92 ? 3.697 0.455 -21.818 1.00 93.62 92 TYR A O 1
ATOM 758 N N . CYS A 1 93 ? 3.627 1.615 -19.902 1.00 93.25 93 CYS A N 1
ATOM 759 C CA . CYS A 1 93 ? 2.900 0.586 -19.161 1.00 93.25 93 CYS A CA 1
ATOM 760 C C . CYS A 1 93 ? 1.566 0.222 -19.826 1.00 93.25 93 CYS A C 1
ATOM 762 O O . CYS A 1 93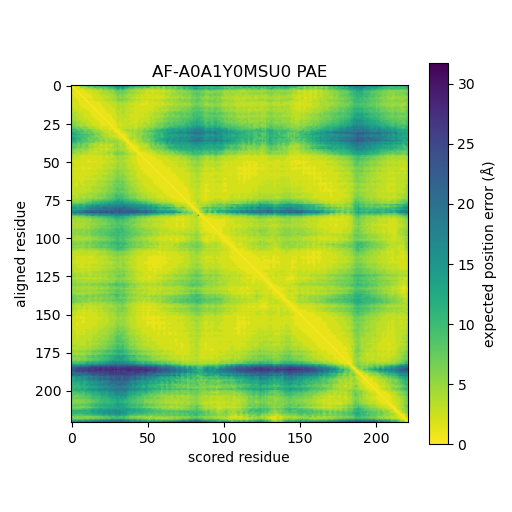 ? 1.208 -0.954 -19.900 1.00 93.25 93 CYS A O 1
ATOM 764 N N . GLN A 1 94 ? 0.850 1.218 -20.350 1.00 94.19 94 GLN A N 1
ATOM 765 C CA . GLN A 1 94 ? -0.404 0.995 -21.060 1.00 94.19 94 GLN A CA 1
ATOM 766 C C . GLN A 1 94 ? -0.200 0.271 -22.398 1.00 94.19 94 GLN A C 1
ATOM 768 O O . GLN A 1 94 ? -1.046 -0.543 -22.767 1.00 94.19 94 GLN A O 1
ATOM 773 N N . ARG A 1 95 ? 0.892 0.562 -23.118 1.00 93.62 95 ARG A N 1
ATOM 774 C CA . ARG A 1 95 ? 1.218 -0.052 -24.413 1.00 93.62 95 ARG A CA 1
ATOM 775 C C . ARG A 1 95 ? 1.736 -1.483 -24.262 1.00 93.62 95 ARG A C 1
ATOM 777 O O . ARG A 1 95 ? 1.234 -2.366 -24.942 1.00 93.62 95 ARG A O 1
ATOM 784 N N . GLU A 1 96 ? 2.714 -1.699 -23.385 1.00 91.62 96 GLU A N 1
ATOM 785 C CA . GLU A 1 96 ? 3.413 -2.986 -23.253 1.00 91.62 96 GLU A CA 1
ATOM 786 C C . GLU A 1 96 ? 2.679 -3.979 -22.353 1.00 91.62 96 GLU A C 1
ATOM 788 O O . GLU A 1 96 ? 2.610 -5.164 -22.662 1.00 91.62 96 GLU A O 1
ATOM 793 N N . TYR A 1 97 ? 2.122 -3.506 -21.235 1.00 90.38 97 TYR A N 1
ATOM 794 C CA . TYR A 1 97 ? 1.496 -4.377 -20.234 1.00 90.38 97 TYR A CA 1
ATOM 795 C C . TYR A 1 97 ? -0.033 -4.282 -20.241 1.00 90.38 97 TYR A C 1
ATOM 797 O O . TYR A 1 97 ? -0.703 -5.053 -19.561 1.00 90.38 97 TYR A O 1
ATOM 805 N N . GLY A 1 98 ? -0.615 -3.330 -20.980 1.00 90.56 98 GLY A N 1
ATOM 806 C CA . GLY A 1 98 ? -2.063 -3.105 -20.982 1.00 90.56 98 GLY A CA 1
ATOM 807 C C . GLY A 1 98 ? -2.601 -2.531 -19.667 1.00 90.56 98 GLY A C 1
ATOM 808 O O . GLY A 1 98 ? -3.811 -2.560 -19.439 1.00 90.56 98 GLY A O 1
ATOM 809 N N . ILE A 1 99 ? -1.731 -2.008 -18.797 1.00 91.00 99 ILE A N 1
ATOM 810 C CA . ILE A 1 99 ? -2.097 -1.579 -17.443 1.00 91.00 99 ILE A CA 1
ATOM 811 C C . ILE A 1 99 ? -2.133 -0.058 -17.314 1.00 91.00 99 ILE A C 1
ATOM 813 O O . ILE A 1 99 ? -1.289 0.659 -17.853 1.00 91.00 99 ILE A O 1
ATOM 817 N N . ASN A 1 100 ? -3.030 0.429 -16.458 1.00 92.81 100 ASN A N 1
ATOM 818 C CA . ASN A 1 100 ? -2.919 1.774 -15.912 1.00 92.81 100 ASN A CA 1
ATOM 819 C C . ASN A 1 100 ? -2.105 1.716 -14.613 1.00 92.81 100 ASN A C 1
ATOM 821 O O . ASN A 1 100 ? -2.586 1.197 -13.603 1.00 92.81 100 ASN A O 1
ATOM 825 N N . ILE A 1 101 ? -0.888 2.271 -14.628 1.00 92.56 101 ILE A N 1
ATOM 826 C CA . ILE A 1 101 ? 0.033 2.212 -13.485 1.00 92.56 101 ILE A CA 1
ATOM 827 C C . ILE A 1 101 ? -0.593 2.789 -12.206 1.00 92.56 101 ILE A C 1
ATOM 829 O O . ILE A 1 101 ? -0.499 2.170 -11.150 1.00 92.56 101 ILE A O 1
ATOM 833 N N . TYR A 1 102 ? -1.345 3.888 -12.298 1.00 93.62 102 TYR A N 1
ATOM 834 C CA . TYR A 1 102 ? -2.009 4.523 -11.152 1.00 93.62 102 TYR A CA 1
ATOM 835 C C . TYR A 1 102 ? -3.197 3.721 -10.601 1.00 93.62 102 TYR A C 1
ATOM 837 O O . TYR A 1 102 ? -3.670 3.989 -9.497 1.00 93.62 102 TYR A O 1
ATOM 845 N N . LYS A 1 103 ? -3.675 2.719 -11.345 1.00 90.75 103 LYS A N 1
ATOM 846 C C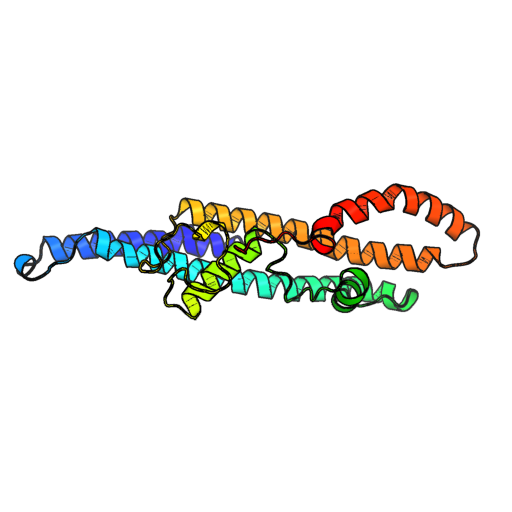A . LYS A 1 103 ? -4.741 1.791 -10.937 1.00 90.75 103 LYS A CA 1
ATOM 847 C C . LYS A 1 103 ? -4.241 0.350 -10.764 1.00 90.75 103 LYS A C 1
ATOM 849 O O . LYS A 1 103 ? -5.049 -0.558 -10.609 1.00 90.75 103 LYS A O 1
ATOM 854 N N . SER A 1 104 ? -2.924 0.145 -10.722 1.00 89.31 104 SER A N 1
ATOM 855 C CA . SER A 1 104 ? -2.290 -1.180 -10.620 1.00 89.31 104 SER A CA 1
ATOM 856 C C . SER A 1 104 ? -2.208 -1.736 -9.192 1.00 89.31 104 SER A C 1
ATOM 858 O O . SER A 1 104 ? -1.636 -2.796 -8.966 1.00 89.31 104 SER A O 1
ATOM 860 N N . HIS A 1 105 ? -2.809 -1.074 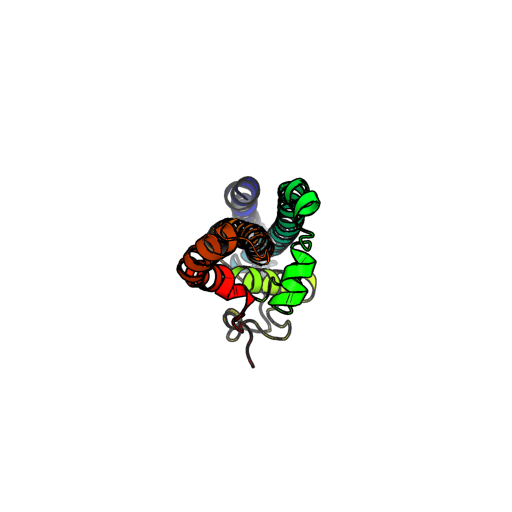-8.201 1.00 89.50 105 HIS A N 1
ATOM 861 C CA . HIS A 1 105 ? -2.755 -1.498 -6.796 1.00 89.50 105 HIS A CA 1
ATOM 862 C C . HIS A 1 105 ? -3.343 -2.899 -6.543 1.00 89.50 105 HIS A C 1
ATOM 864 O O . HIS A 1 105 ? -3.062 -3.490 -5.513 1.00 89.50 105 HIS A O 1
ATOM 870 N N . ASN A 1 106 ? -4.151 -3.451 -7.452 1.00 88.75 106 ASN A N 1
ATOM 871 C CA . ASN A 1 106 ? -4.650 -4.826 -7.333 1.00 88.75 106 ASN A CA 1
ATOM 872 C C . ASN A 1 106 ? -3.670 -5.876 -7.886 1.00 88.75 106 ASN A C 1
ATOM 874 O O . ASN A 1 106 ? -3.926 -7.064 -7.744 1.00 88.75 106 ASN A O 1
ATOM 878 N N . HIS A 1 107 ? -2.575 -5.459 -8.527 1.00 87.31 107 HIS A N 1
ATOM 879 C CA . HIS A 1 107 ? -1.618 -6.365 -9.171 1.00 87.31 107 HIS A CA 1
ATOM 880 C C . HIS A 1 107 ? -0.576 -6.898 -8.186 1.00 87.31 107 HIS A C 1
ATOM 882 O O . HIS A 1 107 ? 0.053 -7.916 -8.459 1.00 87.31 107 HIS A O 1
ATOM 888 N N . PHE A 1 108 ? -0.423 -6.254 -7.023 1.00 90.12 108 PHE A N 1
ATOM 889 C CA . PHE A 1 108 ? 0.545 -6.649 -6.004 1.00 90.12 108 PHE A CA 1
ATOM 890 C C . PHE A 1 108 ? -0.153 -6.998 -4.692 1.00 90.12 108 PHE A C 1
ATOM 892 O O . PHE A 1 108 ? -1.054 -6.294 -4.238 1.00 90.12 108 PHE A O 1
ATOM 899 N N . ALA A 1 109 ? 0.312 -8.063 -4.040 1.00 91.38 109 ALA A N 1
ATOM 900 C CA . ALA A 1 109 ? -0.350 -8.642 -2.870 1.00 91.38 109 ALA A CA 1
ATOM 901 C C . ALA A 1 109 ? -0.602 -7.625 -1.743 1.00 91.38 109 ALA A C 1
ATOM 903 O O . ALA A 1 109 ? -1.706 -7.534 -1.206 1.00 91.38 109 ALA A O 1
ATOM 904 N N . ILE A 1 110 ? 0.418 -6.840 -1.377 1.00 95.50 110 ILE A N 1
ATOM 905 C CA . ILE A 1 110 ? 0.314 -5.918 -0.240 1.00 95.50 110 ILE A CA 1
ATOM 906 C C . ILE A 1 110 ? -0.559 -4.698 -0.553 1.00 95.50 110 ILE A C 1
ATOM 908 O O . ILE A 1 110 ? -1.361 -4.289 0.286 1.00 95.50 110 ILE A O 1
ATOM 912 N N . THR A 1 111 ? -0.455 -4.130 -1.755 1.00 95.50 111 THR A N 1
ATOM 913 C CA . THR A 1 111 ? -1.278 -2.979 -2.155 1.00 95.50 111 THR A CA 1
ATOM 914 C C . THR A 1 111 ? -2.725 -3.389 -2.376 1.00 95.50 111 THR A C 1
ATOM 916 O O . THR A 1 111 ? -3.618 -2.633 -1.992 1.00 95.50 111 THR A O 1
ATOM 919 N N . CYS A 1 112 ? -2.965 -4.614 -2.849 1.00 95.38 112 CYS A N 1
ATOM 920 C CA . CYS A 1 112 ? -4.300 -5.175 -2.996 1.00 95.38 112 CYS A CA 1
ATOM 921 C C . CYS A 1 112 ? -4.981 -5.340 -1.630 1.00 95.38 112 CYS A C 1
ATOM 923 O O . CYS A 1 112 ? -6.084 -4.824 -1.422 1.00 95.38 112 CYS A O 1
ATOM 925 N N . LYS A 1 113 ? -4.289 -5.960 -0.661 1.00 96.44 113 LYS A N 1
ATOM 926 C CA . LYS A 1 113 ? -4.775 -6.113 0.721 1.00 96.44 113 LYS A CA 1
ATOM 927 C C . LYS A 1 113 ? -5.107 -4.760 1.352 1.00 96.44 113 LYS A C 1
ATOM 929 O O . LYS A 1 113 ? -6.208 -4.566 1.865 1.00 96.44 113 LYS A O 1
ATOM 934 N N . VAL A 1 114 ? -4.168 -3.814 1.305 1.00 97.50 114 VAL A N 1
ATOM 935 C CA . VAL A 1 114 ? -4.334 -2.492 1.928 1.00 97.50 114 VAL A CA 1
ATOM 936 C C . VAL A 1 114 ? -5.457 -1.694 1.259 1.00 97.50 114 VAL A C 1
ATOM 938 O O . VAL A 1 114 ? -6.262 -1.078 1.959 1.00 97.50 114 VAL A O 1
ATOM 941 N N . ASN A 1 115 ? -5.570 -1.749 -0.071 1.00 97.19 115 ASN A N 1
ATOM 942 C CA . ASN A 1 115 ? -6.677 -1.138 -0.806 1.00 97.19 115 ASN A CA 1
ATOM 943 C C . ASN A 1 115 ? -8.029 -1.752 -0.415 1.00 97.19 115 ASN A C 1
ATOM 945 O O . ASN A 1 115 ? -9.001 -1.025 -0.207 1.00 97.19 115 ASN A O 1
ATOM 949 N N . TYR A 1 116 ? -8.103 -3.080 -0.295 1.00 97.19 116 TYR A N 1
ATOM 950 C CA . TYR A 1 116 ? -9.324 -3.770 0.114 1.00 97.19 116 TYR A CA 1
ATOM 951 C C . TYR A 1 116 ? -9.801 -3.293 1.488 1.00 97.19 116 TYR A C 1
ATOM 953 O O . TYR A 1 116 ? -10.944 -2.849 1.617 1.00 97.19 116 TYR A O 1
ATOM 961 N N . ILE A 1 117 ? -8.907 -3.299 2.483 1.00 97.44 117 ILE A N 1
ATOM 962 C CA . ILE A 1 117 ? -9.206 -2.833 3.843 1.00 97.44 117 ILE A CA 1
ATOM 963 C C . ILE A 1 117 ? -9.631 -1.359 3.818 1.00 97.44 117 ILE A C 1
ATOM 965 O O . ILE A 1 117 ? -10.677 -1.011 4.361 1.00 97.44 117 ILE A O 1
ATOM 969 N N . SER A 1 118 ? -8.868 -0.501 3.131 1.00 97.56 118 SER A N 1
ATOM 970 C CA . SER A 1 118 ? -9.174 0.928 2.989 1.00 97.56 118 SER A CA 1
ATOM 971 C C . SER A 1 118 ? -10.575 1.159 2.408 1.00 97.56 118 SER A C 1
ATOM 973 O O . SER A 1 118 ? -11.330 1.984 2.920 1.00 97.56 118 SER A O 1
ATOM 975 N N . ASN A 1 119 ? -10.973 0.404 1.381 1.00 96.94 119 ASN A N 1
ATOM 976 C CA . ASN A 1 119 ? -12.307 0.519 0.791 1.00 96.94 119 ASN A CA 1
ATOM 977 C C . ASN A 1 119 ? -13.416 0.011 1.717 1.00 96.94 119 ASN A C 1
ATOM 979 O O . ASN A 1 119 ?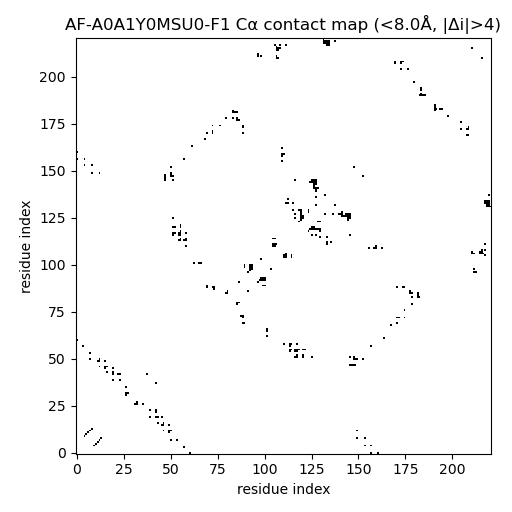 -14.457 0.662 1.797 1.00 96.94 119 ASN A O 1
ATOM 983 N N . CYS A 1 120 ? -13.192 -1.088 2.445 1.00 97.31 120 CYS A N 1
ATOM 984 C CA . CYS A 1 120 ? -14.130 -1.568 3.465 1.00 97.31 120 CYS A CA 1
ATOM 985 C C . CYS A 1 120 ? -14.390 -0.488 4.523 1.00 97.31 120 CYS A C 1
ATOM 987 O O . CYS A 1 120 ? -15.533 -0.224 4.878 1.00 97.31 120 CYS A O 1
ATOM 989 N N . ILE A 1 121 ? -13.346 0.211 4.969 1.00 96.94 121 ILE A N 1
ATOM 990 C CA . ILE A 1 121 ? -13.465 1.275 5.975 1.00 96.94 121 ILE A CA 1
ATOM 991 C C . ILE A 1 121 ? -14.191 2.500 5.415 1.00 96.94 121 ILE A C 1
ATOM 993 O O . ILE A 1 121 ? -15.112 3.007 6.043 1.00 96.94 121 ILE A O 1
ATOM 997 N N . LYS A 1 122 ? -13.810 2.964 4.220 1.00 95.56 122 LYS A N 1
ATOM 998 C CA . LYS A 1 122 ? -14.391 4.173 3.613 1.00 95.56 122 LYS A CA 1
ATOM 999 C C . LYS A 1 122 ? -15.863 4.020 3.231 1.00 95.56 122 LYS A C 1
ATOM 1001 O O . LYS A 1 122 ? -16.588 5.010 3.243 1.00 95.56 122 LYS A O 1
ATOM 1006 N N . HIS A 1 123 ? -16.278 2.825 2.811 1.00 96.44 123 HIS A N 1
ATOM 1007 C CA . HIS A 1 123 ? -17.560 2.639 2.122 1.00 96.44 123 HIS A CA 1
ATOM 1008 C C . HIS A 1 123 ? -18.488 1.612 2.775 1.00 96.44 123 HIS A C 1
ATOM 1010 O O . HIS A 1 123 ? -19.665 1.580 2.435 1.00 96.44 123 HIS A O 1
ATOM 1016 N N . TYR A 1 124 ? -17.984 0.797 3.705 1.00 95.88 124 TYR A N 1
ATOM 1017 C CA . TYR A 1 124 ? -18.724 -0.322 4.296 1.00 95.88 124 TYR A CA 1
ATOM 1018 C C . TYR A 1 124 ? -18.564 -0.390 5.822 1.00 95.88 124 TYR A C 1
ATOM 1020 O O . TYR A 1 124 ? -18.658 -1.464 6.404 1.00 95.88 124 TYR A O 1
ATOM 1028 N N . ASP A 1 125 ? -18.273 0.744 6.473 1.00 93.56 125 ASP A N 1
ATOM 1029 C CA . ASP A 1 125 ? -18.099 0.854 7.934 1.00 93.56 125 ASP A CA 1
ATOM 1030 C C . ASP A 1 125 ? -17.080 -0.149 8.524 1.00 93.56 125 ASP A C 1
ATOM 1032 O O . ASP A 1 125 ? -17.172 -0.600 9.665 1.00 93.56 125 ASP A O 1
ATOM 1036 N N . GLY A 1 126 ? -16.088 -0.540 7.720 1.00 93.50 126 GLY A N 1
ATOM 1037 C CA . GLY A 1 126 ? -15.061 -1.505 8.102 1.00 93.50 126 GLY A CA 1
ATOM 1038 C C . GLY A 1 126 ? -15.475 -2.974 7.984 1.00 93.50 126 GLY A C 1
ATOM 1039 O O . GLY A 1 126 ? -14.658 -3.829 8.324 1.00 93.50 126 GLY A O 1
ATOM 1040 N N . LEU A 1 127 ? -16.677 -3.289 7.493 1.00 96.31 127 LEU A N 1
ATOM 1041 C CA . LEU A 1 127 ? -17.128 -4.662 7.235 1.00 96.31 127 LEU A CA 1
ATOM 1042 C C . LEU A 1 127 ? -16.448 -5.241 5.976 1.00 96.31 127 LEU A C 1
ATOM 1044 O O . LEU A 1 127 ? -16.352 -4.546 4.959 1.00 96.31 127 LEU A O 1
ATOM 1048 N N . PRO A 1 128 ? -16.002 -6.513 5.984 1.00 95.25 128 PRO A N 1
ATOM 1049 C CA . PRO A 1 128 ? -15.280 -7.137 4.872 1.00 95.25 128 PRO A CA 1
ATOM 1050 C C . PRO A 1 128 ? -16.214 -7.617 3.743 1.00 95.25 128 PRO A C 1
ATOM 1052 O O . PRO A 1 128 ? -16.090 -8.740 3.265 1.00 95.25 128 PRO A O 1
ATOM 1055 N N . VAL A 1 129 ? -17.146 -6.769 3.303 1.00 94.88 129 VAL A N 1
ATOM 1056 C CA . VAL A 1 129 ? -18.233 -7.119 2.361 1.00 94.88 129 VAL A CA 1
ATOM 1057 C C . VAL A 1 129 ? -18.066 -6.520 0.961 1.00 94.88 129 VAL A C 1
ATOM 1059 O O . VAL A 1 129 ? -18.943 -6.659 0.112 1.00 94.88 129 VAL A O 1
ATOM 1062 N N . LYS A 1 130 ? -16.957 -5.818 0.709 1.00 93.94 130 LYS A N 1
ATOM 1063 C CA . LYS A 1 130 ? -16.682 -5.177 -0.580 1.00 93.94 130 LYS A CA 1
ATOM 1064 C C . LYS A 1 130 ? -16.407 -6.243 -1.641 1.00 93.94 130 LYS A C 1
ATOM 1066 O O . LYS A 1 130 ? -15.406 -6.938 -1.553 1.00 93.94 130 LYS A O 1
ATOM 1071 N N . GLU A 1 131 ? -17.227 -6.316 -2.683 1.00 91.94 131 GLU A N 1
ATOM 1072 C CA . GLU A 1 131 ? -16.979 -7.243 -3.793 1.00 91.94 131 GLU A CA 1
ATOM 1073 C C . GLU A 1 131 ? -15.964 -6.669 -4.818 1.00 91.94 131 GLU A C 1
ATOM 1075 O O . GLU A 1 131 ? -15.915 -5.448 -5.041 1.00 91.94 131 GLU A O 1
ATOM 1080 N N . PRO A 1 132 ? -15.126 -7.515 -5.449 1.00 92.69 132 PRO A N 1
ATOM 1081 C CA . PRO A 1 132 ? -14.892 -8.914 -5.083 1.00 92.69 132 PRO A CA 1
ATOM 1082 C C . PRO A 1 132 ? -14.102 -9.025 -3.763 1.00 92.69 132 PRO A C 1
ATOM 1084 O O . PRO A 1 132 ? -13.255 -8.168 -3.471 1.00 92.69 132 PRO A O 1
ATOM 1087 N N . ILE A 1 133 ? -14.378 -10.069 -2.971 1.00 93.06 133 ILE A N 1
ATOM 1088 C CA . ILE A 1 133 ? -13.738 -10.293 -1.664 1.00 93.06 133 ILE A CA 1
ATOM 1089 C C . ILE A 1 133 ? -12.275 -10.706 -1.846 1.00 93.06 133 ILE A C 1
ATOM 1091 O O . ILE A 1 133 ? -11.947 -11.638 -2.578 1.00 93.06 133 ILE A O 1
ATOM 1095 N N . HIS A 1 134 ? -11.365 -10.016 -1.159 1.00 94.50 134 HIS A N 1
ATOM 1096 C CA . HIS A 1 134 ? -9.951 -10.385 -1.152 1.00 94.50 134 HIS A CA 1
ATOM 1097 C C . HIS A 1 134 ? -9.757 -11.716 -0.401 1.00 94.50 134 HIS A C 1
ATOM 1099 O O . HIS A 1 134 ? -10.269 -11.880 0.704 1.00 94.50 134 HIS A O 1
ATOM 1105 N N . GLU A 1 135 ? -8.945 -12.632 -0.942 1.00 93.56 135 GLU A N 1
ATOM 1106 C CA . GLU A 1 135 ? -8.764 -14.022 -0.473 1.00 93.56 135 GLU A CA 1
ATOM 1107 C C . GLU A 1 135 ? -8.534 -14.141 1.047 1.00 93.56 135 GLU A C 1
ATOM 1109 O O . GLU A 1 135 ? -9.158 -14.952 1.726 1.00 93.56 135 GLU A O 1
ATOM 1114 N N . ARG A 1 136 ? -7.705 -13.253 1.614 1.00 91.25 136 ARG A N 1
ATOM 1115 C CA . ARG A 1 136 ? -7.407 -13.145 3.050 1.00 91.25 136 ARG A CA 1
ATOM 1116 C C . ARG A 1 136 ? -8.649 -13.014 3.940 1.00 91.25 136 ARG A C 1
ATOM 1118 O O . ARG A 1 136 ? -8.594 -13.439 5.095 1.00 91.25 136 ARG A O 1
ATOM 1125 N N . PHE A 1 137 ? -9.713 -12.408 3.422 1.00 93.62 137 PHE A N 1
ATOM 1126 C CA . PHE A 1 137 ? -10.949 -12.087 4.132 1.00 93.62 137 PHE A CA 1
ATOM 1127 C C . PHE A 1 137 ? -12.116 -13.002 3.742 1.00 93.62 137 PHE A C 1
ATOM 1129 O O . PHE A 1 137 ? -13.205 -12.839 4.278 1.00 93.62 137 PHE A O 1
ATOM 1136 N N . ALA A 1 138 ? -11.898 -13.996 2.873 1.00 91.88 138 ALA A N 1
ATOM 1137 C CA . ALA A 1 138 ? -12.948 -14.906 2.407 1.00 91.88 138 ALA A CA 1
ATOM 1138 C C . ALA A 1 138 ? -13.659 -15.660 3.547 1.00 91.88 138 ALA A C 1
ATOM 1140 O O . ALA A 1 138 ? -14.833 -15.999 3.434 1.00 91.88 138 ALA A O 1
ATOM 1141 N N . HIS A 1 139 ? -12.951 -15.907 4.652 1.00 90.81 139 HIS A N 1
ATOM 1142 C CA . HIS A 1 139 ? -13.467 -16.617 5.826 1.00 90.81 139 HIS A CA 1
ATOM 1143 C C . HIS A 1 139 ? -13.843 -15.694 6.992 1.00 90.81 139 HIS A C 1
ATOM 1145 O O . HIS A 1 139 ? -14.139 -16.184 8.080 1.00 90.81 139 HIS A O 1
ATOM 1151 N N . PHE A 1 140 ? -13.779 -14.372 6.809 1.00 91.69 140 PHE A N 1
ATOM 1152 C CA . PHE A 1 140 ? -14.141 -13.429 7.865 1.00 91.69 140 PHE A CA 1
ATOM 1153 C C . PHE A 1 140 ? -15.663 -13.326 7.966 1.00 91.69 140 PHE A C 1
ATOM 1155 O O . PHE A 1 140 ? -16.374 -13.455 6.967 1.00 91.69 140 PHE A O 1
ATOM 1162 N N . SER A 1 141 ? -16.161 -13.071 9.177 1.00 92.00 141 SER A N 1
ATOM 1163 C CA . SER A 1 141 ? -17.574 -12.755 9.371 1.00 92.00 141 SER A CA 1
ATOM 1164 C C . SER A 1 141 ? -17.936 -11.484 8.600 1.00 92.00 141 SER A C 1
ATOM 1166 O O . SER A 1 141 ? -17.198 -10.499 8.630 1.00 92.00 141 SER A O 1
ATOM 1168 N N . LYS A 1 142 ? -19.083 -11.502 7.914 1.00 92.50 142 LYS A N 1
ATOM 1169 C CA . LYS A 1 142 ? -19.619 -10.330 7.203 1.00 92.50 142 LYS A CA 1
ATOM 1170 C C . LYS A 1 142 ? -20.288 -9.327 8.146 1.00 92.50 142 LYS A C 1
ATOM 1172 O O . LYS A 1 142 ? -20.469 -8.177 7.758 1.00 92.50 142 LYS A O 1
ATOM 1177 N N . ASP A 1 143 ? -20.598 -9.757 9.367 1.00 94.38 143 ASP A N 1
ATOM 1178 C CA . ASP A 1 143 ? -21.285 -8.961 10.389 1.00 94.38 143 ASP A CA 1
ATOM 1179 C C . ASP A 1 143 ? -20.311 -8.296 11.374 1.00 94.38 143 ASP A C 1
ATOM 1181 O O . ASP A 1 143 ? -20.718 -7.517 12.234 1.00 94.38 143 ASP A O 1
ATOM 1185 N N . GLU A 1 144 ? -19.013 -8.585 11.254 1.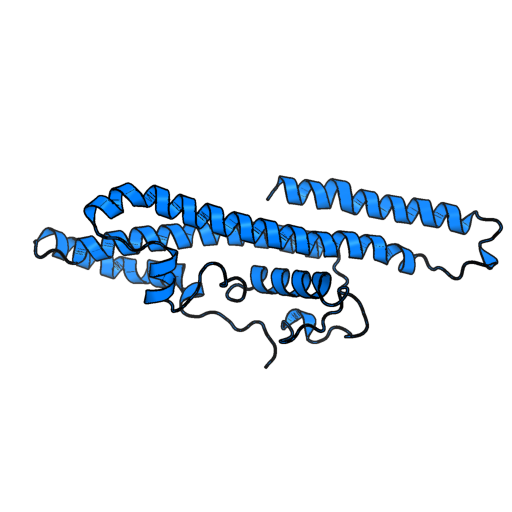00 92.75 144 GLU A N 1
ATOM 1186 C CA . GLU A 1 144 ? -17.978 -8.039 12.126 1.00 92.75 144 GLU A CA 1
ATOM 1187 C C . GLU A 1 144 ? -17.030 -7.133 11.345 1.00 92.75 144 GLU A C 1
ATOM 1189 O O . GLU A 1 144 ? -16.585 -7.446 10.237 1.00 92.75 144 GLU A O 1
ATOM 1194 N N . LYS A 1 145 ? -16.684 -5.989 11.943 1.00 95.06 145 LYS A N 1
ATOM 1195 C CA . LYS A 1 145 ? -15.675 -5.094 11.374 1.00 95.06 145 LYS A CA 1
ATOM 1196 C C . LYS A 1 145 ? -14.325 -5.797 11.340 1.00 95.06 145 LYS A C 1
ATOM 1198 O O . LYS A 1 145 ? -13.996 -6.578 12.229 1.00 95.06 145 LYS A O 1
ATOM 1203 N N . ILE A 1 146 ? -13.497 -5.452 10.359 1.00 94.88 146 ILE A N 1
ATOM 1204 C CA . ILE A 1 146 ? -12.123 -5.946 10.263 1.00 94.88 146 ILE A CA 1
ATOM 1205 C C . ILE A 1 146 ? -11.367 -5.594 11.555 1.00 94.88 146 ILE A C 1
ATOM 1207 O O . ILE A 1 146 ? -11.193 -4.418 11.896 1.00 94.88 146 ILE A O 1
ATOM 1211 N N . GLN A 1 147 ? -10.909 -6.628 12.258 1.00 94.31 147 GLN A N 1
ATOM 1212 C CA . GLN A 1 147 ? -10.084 -6.535 13.460 1.00 94.31 147 GLN A CA 1
ATOM 1213 C C . GLN A 1 147 ? -8.675 -7.010 13.114 1.00 94.31 147 GLN A C 1
ATOM 1215 O O . GLN A 1 147 ? -8.442 -8.194 12.880 1.00 94.31 147 GLN A O 1
ATOM 1220 N N . ILE A 1 148 ? -7.740 -6.066 13.030 1.00 94.38 148 ILE A N 1
ATOM 1221 C CA . ILE A 1 148 ? -6.327 -6.348 12.771 1.00 94.38 148 ILE A CA 1
ATOM 1222 C C . ILE A 1 148 ? -5.521 -5.907 13.984 1.00 94.38 148 ILE A C 1
ATOM 1224 O O . ILE A 1 148 ? -5.687 -4.793 14.477 1.00 94.38 148 ILE A O 1
ATOM 1228 N N . GLU A 1 149 ? -4.633 -6.781 14.445 1.00 94.50 149 GLU A N 1
ATOM 1229 C CA . GLU A 1 149 ? -3.759 -6.508 15.579 1.00 94.50 149 GLU A CA 1
ATOM 1230 C C . GLU A 1 149 ? -2.577 -5.609 15.197 1.00 94.50 149 GLU A C 1
ATOM 1232 O O . GLU A 1 149 ? -2.143 -5.545 14.042 1.00 94.50 149 GLU A O 1
ATOM 1237 N N . ARG A 1 150 ? -2.003 -4.943 16.207 1.00 94.38 150 ARG A N 1
ATOM 1238 C CA . ARG A 1 150 ? -0.855 -4.032 16.049 1.00 94.38 150 ARG A CA 1
ATOM 1239 C C . ARG A 1 150 ? 0.296 -4.659 15.259 1.00 94.38 150 ARG A C 1
ATOM 1241 O O . ARG A 1 150 ? 0.901 -3.980 14.431 1.00 94.38 150 ARG A O 1
ATOM 1248 N N . ASP A 1 151 ? 0.620 -5.919 15.533 1.00 96.25 151 ASP A N 1
ATOM 1249 C CA . ASP A 1 151 ? 1.793 -6.573 14.948 1.00 96.25 151 ASP A CA 1
ATOM 1250 C C . ASP A 1 151 ? 1.573 -6.946 13.476 1.00 96.25 151 ASP A C 1
ATOM 1252 O O . ASP A 1 151 ? 2.485 -6.782 12.663 1.00 96.25 151 ASP A O 1
ATOM 1256 N N . GLU A 1 152 ? 0.351 -7.345 13.102 1.00 96.25 152 GLU A N 1
ATOM 1257 C CA . GLU A 1 152 ? -0.018 -7.528 11.693 1.00 96.25 152 GLU A CA 1
ATOM 1258 C C . GLU A 1 152 ? 0.019 -6.184 10.954 1.00 96.25 152 GLU A C 1
ATOM 1260 O O . GLU A 1 152 ? 0.634 -6.091 9.893 1.00 96.25 152 GLU A O 1
ATOM 1265 N N . PHE A 1 153 ? -0.525 -5.115 11.547 1.00 97.19 153 PHE A N 1
ATOM 1266 C CA . PHE A 1 153 ? -0.458 -3.781 10.947 1.00 97.19 153 PHE A CA 1
ATOM 1267 C C . PHE A 1 153 ? 0.984 -3.279 10.770 1.00 97.19 153 PHE A C 1
ATOM 1269 O O . PHE A 1 153 ? 1.332 -2.742 9.718 1.00 97.19 153 PHE A O 1
ATOM 1276 N N . LYS A 1 154 ? 1.860 -3.500 11.759 1.00 96.94 154 LYS A N 1
ATOM 1277 C CA . LYS A 1 154 ? 3.295 -3.204 11.630 1.00 96.94 154 LYS A CA 1
ATOM 1278 C C . LYS A 1 154 ? 3.917 -3.983 10.469 1.00 96.94 154 LYS A C 1
ATOM 1280 O O . LYS A 1 154 ? 4.646 -3.387 9.678 1.00 96.94 154 LYS A O 1
ATOM 1285 N N . SER A 1 155 ? 3.643 -5.285 10.377 1.00 97.12 155 SER A N 1
ATOM 1286 C CA . SER A 1 155 ? 4.168 -6.134 9.303 1.00 97.12 155 SER A CA 1
ATOM 1287 C C . SER A 1 155 ? 3.716 -5.647 7.927 1.00 97.12 155 SER A C 1
ATOM 1289 O O . SER A 1 155 ? 4.527 -5.587 7.005 1.00 97.12 155 SER A O 1
ATOM 1291 N N . ASP A 1 156 ? 2.460 -5.223 7.798 1.00 97.44 156 ASP A N 1
ATOM 1292 C CA . ASP A 1 156 ? 1.930 -4.683 6.549 1.00 97.44 156 ASP A CA 1
ATOM 1293 C C . ASP A 1 156 ? 2.571 -3.341 6.168 1.00 97.44 156 ASP A C 1
ATOM 1295 O O . ASP A 1 156 ? 2.883 -3.133 4.995 1.00 97.44 156 ASP A O 1
ATOM 1299 N N . ILE A 1 157 ? 2.853 -2.455 7.134 1.00 97.12 157 ILE A N 1
ATOM 1300 C CA . ILE A 1 157 ? 3.630 -1.229 6.878 1.00 97.12 157 ILE A CA 1
ATOM 1301 C C . ILE A 1 157 ? 5.038 -1.577 6.375 1.00 97.12 157 ILE A C 1
ATOM 1303 O O . ILE A 1 157 ? 5.504 -0.979 5.404 1.00 97.12 157 ILE A O 1
ATOM 1307 N N . ASP A 1 158 ? 5.716 -2.531 7.017 1.00 96.88 158 ASP A N 1
ATOM 1308 C CA . ASP A 1 158 ? 7.072 -2.941 6.636 1.00 96.88 158 ASP A CA 1
ATOM 1309 C C . ASP A 1 158 ? 7.080 -3.584 5.229 1.00 96.88 158 ASP A C 1
ATOM 1311 O O . ASP A 1 158 ? 7.925 -3.251 4.397 1.00 96.88 158 ASP A O 1
ATOM 1315 N N . ARG A 1 159 ? 6.080 -4.415 4.901 1.00 96.69 159 ARG A N 1
ATOM 1316 C CA . ARG A 1 159 ? 5.887 -4.974 3.549 1.00 96.69 159 ARG A CA 1
ATOM 1317 C C . ARG A 1 159 ? 5.589 -3.899 2.508 1.00 96.69 159 ARG A C 1
ATOM 1319 O O . ARG A 1 159 ? 6.098 -3.977 1.394 1.00 96.69 159 ARG A O 1
ATOM 1326 N N . MET A 1 160 ? 4.791 -2.893 2.863 1.00 96.62 160 MET A N 1
ATOM 1327 C CA . MET A 1 160 ? 4.481 -1.779 1.970 1.00 96.62 160 MET A CA 1
ATOM 1328 C C . MET A 1 160 ? 5.738 -0.957 1.644 1.00 96.62 160 MET A C 1
ATOM 1330 O O . MET A 1 160 ? 5.914 -0.549 0.499 1.00 96.62 160 MET A O 1
ATOM 1334 N N . LYS A 1 161 ? 6.645 -0.759 2.612 1.00 95.31 161 LYS A N 1
ATOM 1335 C CA . LYS A 1 161 ? 7.949 -0.121 2.359 1.00 95.31 161 LYS A CA 1
ATOM 1336 C C . LYS A 1 161 ? 8.780 -0.904 1.348 1.00 95.31 161 LYS A C 1
ATOM 1338 O O . LYS A 1 161 ? 9.202 -0.320 0.356 1.00 95.31 161 LYS A O 1
ATOM 1343 N N . GLY A 1 162 ? 8.957 -2.207 1.580 1.00 95.31 162 GLY A N 1
ATOM 1344 C CA . GLY A 1 162 ? 9.711 -3.065 0.664 1.00 95.31 162 GLY A CA 1
ATOM 1345 C C . GLY A 1 162 ? 9.093 -3.093 -0.736 1.00 95.31 162 GLY A C 1
ATOM 1346 O O . GLY A 1 162 ? 9.807 -3.056 -1.732 1.00 95.31 162 GLY A O 1
ATOM 1347 N N . HIS A 1 163 ? 7.760 -3.061 -0.830 1.00 94.94 163 HIS A N 1
ATOM 1348 C CA . HIS A 1 163 ? 7.082 -2.921 -2.117 1.00 94.94 163 HIS A CA 1
ATOM 1349 C C . HIS A 1 163 ? 7.369 -1.573 -2.794 1.00 94.94 163 HIS A C 1
ATOM 1351 O O . HIS A 1 163 ? 7.627 -1.555 -3.991 1.00 94.94 163 HIS A O 1
ATOM 1357 N N . CYS A 1 164 ? 7.364 -0.452 -2.065 1.00 95.00 164 CYS A N 1
ATOM 1358 C CA . CYS A 1 164 ? 7.735 0.846 -2.636 1.00 95.00 164 CYS A CA 1
ATOM 1359 C C . CYS A 1 164 ? 9.170 0.852 -3.185 1.00 95.00 164 CYS A C 1
ATOM 1361 O O . CYS A 1 164 ? 9.399 1.383 -4.267 1.00 95.00 164 CYS A O 1
ATOM 1363 N N . GLU A 1 165 ? 10.121 0.244 -2.472 1.00 94.12 165 GLU A N 1
ATOM 1364 C CA . GLU A 1 165 ? 11.511 0.114 -2.930 1.00 94.12 165 GLU A CA 1
ATOM 1365 C C . GLU A 1 165 ? 11.610 -0.722 -4.211 1.00 94.12 165 GLU A C 1
ATOM 1367 O O . GLU A 1 165 ? 12.239 -0.294 -5.179 1.00 94.12 165 GLU A O 1
ATOM 1372 N N . LEU A 1 166 ? 10.919 -1.866 -4.257 1.00 93.44 166 LEU A N 1
ATOM 1373 C CA . LEU A 1 166 ? 10.846 -2.701 -5.455 1.00 93.44 166 LEU A CA 1
ATOM 1374 C C . LEU A 1 166 ? 10.219 -1.944 -6.635 1.00 93.44 166 LEU A C 1
ATOM 1376 O O . LEU A 1 166 ? 10.746 -1.976 -7.744 1.00 93.44 166 LEU A O 1
ATOM 1380 N N . LEU A 1 167 ? 9.124 -1.226 -6.388 1.00 94.50 167 LEU A N 1
ATOM 1381 C CA . LEU A 1 167 ? 8.398 -0.470 -7.404 1.00 94.50 167 LEU A CA 1
ATOM 1382 C C . LEU A 1 167 ? 9.249 0.661 -7.998 1.00 94.50 167 LEU A C 1
ATOM 1384 O O . LEU A 1 167 ? 9.195 0.895 -9.204 1.00 94.50 167 LEU A O 1
ATOM 1388 N N . LEU A 1 168 ? 10.073 1.326 -7.182 1.00 94.81 168 LEU A N 1
ATOM 1389 C CA . LEU A 1 168 ? 11.088 2.272 -7.657 1.00 94.81 168 LEU A CA 1
ATOM 1390 C C . LEU A 1 168 ? 12.061 1.595 -8.626 1.00 94.81 168 LEU A C 1
ATOM 1392 O O . LEU A 1 168 ? 12.264 2.100 -9.731 1.00 94.81 168 LEU A O 1
ATOM 1396 N N . SER A 1 169 ? 12.635 0.453 -8.241 1.00 93.25 169 SER A N 1
ATOM 1397 C CA . SER A 1 169 ? 13.551 -0.293 -9.110 1.00 93.25 169 SER A CA 1
ATOM 1398 C C . SER A 1 169 ? 12.880 -0.721 -10.415 1.00 93.25 169 SER A C 1
ATOM 1400 O O . SER A 1 169 ? 13.478 -0.581 -11.480 1.00 93.25 169 SER A O 1
ATOM 1402 N N . GLN A 1 170 ? 11.632 -1.185 -10.354 1.00 94.31 170 GLN A N 1
ATOM 1403 C CA . GLN A 1 170 ? 10.884 -1.602 -11.533 1.00 94.31 170 GLN A CA 1
ATOM 1404 C C . GLN A 1 170 ? 10.563 -0.428 -12.472 1.00 94.31 170 GLN A C 1
ATOM 1406 O O . GLN A 1 170 ? 10.776 -0.534 -13.678 1.00 94.31 170 GLN A O 1
ATOM 1411 N N . ILE A 1 171 ? 10.100 0.710 -11.947 1.00 94.69 171 ILE A N 1
ATOM 1412 C CA . ILE A 1 171 ? 9.783 1.888 -12.771 1.00 94.69 171 ILE A CA 1
ATOM 1413 C C . ILE A 1 171 ? 11.051 2.472 -13.412 1.00 94.69 171 ILE A C 1
ATOM 1415 O O . ILE A 1 171 ? 11.024 2.857 -14.582 1.00 94.69 171 ILE A O 1
ATOM 1419 N N . LEU A 1 172 ? 12.182 2.481 -12.700 1.00 93.12 172 LEU A N 1
ATOM 1420 C CA . LEU A 1 172 ? 13.473 2.843 -13.295 1.00 93.12 172 LEU A CA 1
ATOM 1421 C C . LEU A 1 172 ? 13.895 1.856 -14.390 1.00 93.12 172 LEU A C 1
ATOM 1423 O O . LEU A 1 172 ? 14.344 2.279 -15.454 1.00 93.12 172 LEU A O 1
ATOM 1427 N N . ALA A 1 173 ? 13.720 0.551 -14.161 1.00 93.31 173 ALA A N 1
ATOM 1428 C CA . ALA A 1 173 ? 14.031 -0.476 -15.150 1.00 93.31 173 ALA A CA 1
ATOM 1429 C C . ALA A 1 173 ? 13.199 -0.314 -16.432 1.00 93.31 173 ALA A C 1
ATOM 1431 O O . ALA A 1 173 ? 13.746 -0.477 -17.518 1.00 93.31 173 ALA A O 1
ATOM 1432 N N . ILE A 1 174 ? 11.925 0.083 -16.329 1.00 93.31 174 ILE A N 1
ATOM 1433 C CA . ILE A 1 174 ? 11.093 0.442 -17.490 1.00 93.31 174 ILE A CA 1
ATOM 1434 C C . ILE A 1 174 ? 11.727 1.593 -18.281 1.00 93.31 174 ILE A C 1
ATOM 1436 O O . ILE A 1 174 ? 11.820 1.523 -19.505 1.00 93.31 174 ILE A O 1
ATOM 1440 N N . GLY A 1 175 ? 12.188 2.638 -17.591 1.00 90.81 175 GLY A N 1
ATOM 1441 C CA . GLY A 1 175 ? 12.876 3.768 -18.215 1.00 90.81 175 GLY A CA 1
ATOM 1442 C C . GLY A 1 175 ? 14.117 3.358 -19.005 1.00 90.81 175 GLY A C 1
ATOM 1443 O O . GLY A 1 175 ? 14.255 3.702 -20.177 1.00 90.81 175 GLY A O 1
ATOM 1444 N N . PHE A 1 176 ? 14.998 2.571 -18.385 1.00 89.06 176 PHE A N 1
ATOM 1445 C CA . PHE A 1 176 ? 16.216 2.094 -19.042 1.00 89.06 176 PHE A CA 1
ATOM 1446 C C . PHE A 1 176 ? 15.942 1.094 -20.161 1.00 89.06 176 PHE A C 1
ATOM 1448 O O . PHE A 1 176 ? 16.614 1.150 -21.188 1.00 89.06 176 PHE A O 1
ATOM 1455 N N . LYS A 1 177 ? 14.956 0.204 -19.993 1.00 90.75 177 LYS A N 1
ATOM 1456 C CA . LYS A 1 177 ? 14.543 -0.732 -21.043 1.00 90.75 177 LYS A CA 1
ATOM 1457 C C . LYS A 1 177 ? 14.126 0.031 -22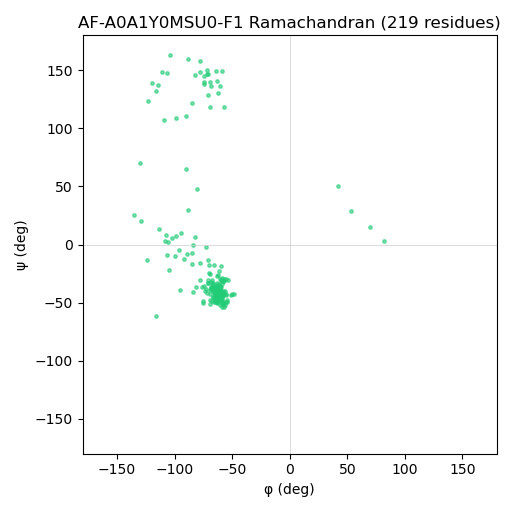.298 1.00 90.75 177 LYS A C 1
ATOM 1459 O O . LYS A 1 177 ? 14.651 -0.259 -23.364 1.00 90.75 177 LYS A O 1
ATOM 1464 N N . GLN A 1 178 ? 13.270 1.046 -22.149 1.00 90.25 178 GLN A N 1
ATOM 1465 C CA . GLN A 1 178 ? 12.850 1.904 -23.260 1.00 90.25 178 GLN A CA 1
ATOM 1466 C C . GLN A 1 178 ? 14.033 2.541 -23.986 1.00 90.25 178 GLN A C 1
ATOM 1468 O O . GLN A 1 178 ? 14.119 2.450 -25.206 1.00 90.25 178 GLN A O 1
ATOM 1473 N N . PHE A 1 179 ? 14.948 3.149 -23.232 1.00 87.69 179 PHE A N 1
ATOM 1474 C CA . PHE A 1 179 ? 16.122 3.803 -23.801 1.00 87.69 179 PHE A CA 1
ATOM 1475 C C . PHE A 1 179 ? 17.035 2.825 -24.556 1.00 87.69 179 PHE A C 1
ATOM 1477 O O . PHE A 1 179 ? 17.477 3.100 -25.667 1.00 87.69 179 PHE A O 1
ATOM 1484 N N . ILE A 1 180 ? 17.298 1.646 -23.992 1.00 86.94 180 ILE A N 1
ATOM 1485 C CA . ILE A 1 180 ? 18.136 0.645 -24.663 1.00 86.94 180 ILE A CA 1
ATOM 1486 C C . ILE A 1 180 ? 17.451 0.133 -25.939 1.00 86.94 180 ILE A C 1
ATOM 1488 O O . ILE A 1 180 ? 18.106 -0.006 -26.970 1.00 86.94 180 ILE A O 1
ATOM 1492 N N . GLU A 1 181 ? 16.138 -0.111 -25.893 1.00 86.62 181 GLU A N 1
ATOM 1493 C CA . GLU A 1 181 ? 15.359 -0.544 -27.058 1.00 86.62 181 GLU A CA 1
ATOM 1494 C C . GLU A 1 181 ? 15.378 0.496 -28.186 1.00 86.62 181 GLU A C 1
ATOM 1496 O O . GLU A 1 181 ? 15.545 0.118 -29.347 1.00 86.62 181 GLU A O 1
ATOM 1501 N N . SER A 1 182 ? 15.292 1.794 -27.868 1.00 84.06 182 SER A N 1
ATOM 1502 C CA . SER A 1 182 ? 15.408 2.850 -28.880 1.00 84.06 182 SER A CA 1
ATOM 1503 C C . SER A 1 182 ? 16.794 2.899 -29.530 1.00 84.06 182 SER A C 1
ATOM 1505 O O . SER A 1 182 ? 16.884 3.057 -30.746 1.00 84.06 182 SER A O 1
ATOM 1507 N N . GLU A 1 183 ? 17.870 2.688 -28.765 1.00 80.94 183 GLU A N 1
ATOM 1508 C CA . GLU A 1 183 ? 19.242 2.708 -29.296 1.00 80.94 183 GLU A CA 1
ATOM 1509 C C . GLU A 1 183 ? 19.554 1.487 -30.185 1.00 80.94 183 GLU A C 1
ATOM 1511 O O . GLU A 1 183 ? 20.330 1.580 -31.139 1.00 80.94 183 GLU A O 1
ATOM 1516 N N . ILE A 1 184 ? 18.927 0.333 -29.919 1.00 81.19 184 ILE A N 1
ATOM 1517 C CA . ILE A 1 184 ? 19.091 -0.892 -30.727 1.00 81.19 184 ILE A CA 1
ATOM 1518 C C . ILE A 1 184 ? 18.454 -0.759 -32.116 1.00 81.19 184 ILE A C 1
ATOM 1520 O O . ILE A 1 184 ? 18.878 -1.442 -33.050 1.00 81.19 184 ILE A O 1
ATOM 1524 N N . HIS A 1 185 ? 17.451 0.103 -32.285 1.00 68.12 185 HIS A N 1
ATOM 1525 C CA . HIS A 1 185 ? 16.793 0.301 -33.577 1.00 68.12 185 HIS A CA 1
ATOM 1526 C C . HIS A 1 185 ? 17.640 1.074 -34.610 1.00 68.12 185 HIS A C 1
ATOM 1528 O O . HIS A 1 185 ? 17.209 1.209 -35.755 1.00 68.12 185 HIS A O 1
ATOM 1534 N N . GLY A 1 186 ? 18.852 1.529 -34.265 1.00 64.81 186 GLY A N 1
ATOM 1535 C CA . GLY A 1 186 ? 19.805 2.105 -35.222 1.00 64.81 186 GLY A CA 1
ATOM 1536 C C . GLY A 1 186 ? 20.486 1.062 -36.128 1.00 64.81 186 GLY A C 1
ATOM 1537 O O . GLY A 1 186 ? 20.805 -0.041 -35.701 1.00 64.81 186 GLY A O 1
ATOM 1538 N N . GLU A 1 187 ? 20.776 1.401 -37.390 1.00 59.16 187 GLU A N 1
ATOM 1539 C CA . GLU A 1 187 ? 21.408 0.490 -38.373 1.00 59.16 187 GLU A CA 1
ATOM 1540 C C . GLU A 1 187 ? 22.958 0.509 -38.363 1.00 59.16 187 GLU A C 1
ATOM 1542 O O . GLU A 1 187 ? 23.597 0.293 -39.393 1.00 59.16 187 GLU A O 1
ATOM 1547 N N . ASN A 1 188 ? 23.608 0.786 -37.227 1.00 71.81 188 ASN A N 1
ATOM 1548 C CA . ASN A 1 188 ? 25.077 0.836 -37.144 1.00 71.81 188 ASN A CA 1
ATOM 1549 C C . ASN A 1 188 ? 25.685 -0.412 -36.467 1.00 71.81 188 ASN A C 1
ATOM 1551 O O . ASN A 1 188 ? 25.010 -1.186 -35.790 1.00 71.81 188 ASN A O 1
ATOM 1555 N N . GLU A 1 189 ? 26.991 -0.633 -36.651 1.00 70.19 189 GLU A N 1
ATOM 1556 C CA . GLU A 1 189 ? 27.704 -1.790 -36.081 1.00 70.19 189 GLU A CA 1
ATOM 1557 C C . GLU A 1 189 ? 27.650 -1.817 -34.539 1.00 70.19 189 GLU A C 1
ATOM 1559 O O . GLU A 1 189 ? 27.570 -2.884 -33.930 1.00 70.19 189 GLU A O 1
ATOM 1564 N N . ASN A 1 190 ? 27.561 -0.641 -33.909 1.00 73.88 190 ASN A N 1
ATOM 1565 C CA . ASN A 1 190 ? 27.371 -0.503 -32.464 1.00 73.88 190 ASN A CA 1
ATOM 1566 C C . ASN A 1 190 ? 26.008 -1.042 -31.995 1.00 73.88 190 ASN A C 1
ATOM 1568 O O . ASN A 1 190 ? 25.940 -1.668 -30.937 1.00 73.88 190 ASN A O 1
ATOM 1572 N N . ALA A 1 191 ? 24.942 -0.872 -32.781 1.00 76.25 191 ALA A N 1
ATOM 1573 C CA . ALA A 1 191 ? 23.612 -1.385 -32.466 1.00 76.25 191 ALA A CA 1
ATOM 1574 C C . ALA A 1 191 ? 23.565 -2.920 -32.482 1.00 76.25 191 ALA A C 1
ATOM 1576 O O . ALA A 1 191 ? 22.886 -3.522 -31.651 1.00 76.25 191 ALA A O 1
ATOM 1577 N N . ARG A 1 192 ? 24.348 -3.577 -33.353 1.00 75.56 192 ARG A N 1
ATOM 1578 C CA . ARG A 1 192 ? 24.492 -5.046 -33.346 1.00 75.56 192 ARG A CA 1
ATOM 1579 C C . ARG A 1 192 ? 25.130 -5.557 -32.055 1.00 75.56 192 ARG A C 1
ATOM 1581 O O . ARG A 1 192 ? 24.583 -6.460 -31.428 1.00 75.56 192 ARG A O 1
ATOM 1588 N N . VAL A 1 193 ? 26.238 -4.948 -31.627 1.00 79.94 193 VAL A N 1
ATOM 1589 C CA . VAL A 1 193 ? 26.916 -5.308 -30.367 1.00 79.94 193 VAL A CA 1
ATOM 1590 C C . VAL A 1 193 ? 26.023 -5.017 -29.155 1.00 79.94 193 VAL A C 1
ATOM 1592 O O . VAL A 1 193 ? 25.995 -5.789 -28.194 1.00 79.94 193 VAL A O 1
ATOM 1595 N N . LEU A 1 194 ? 25.276 -3.910 -29.187 1.00 80.75 194 LEU A N 1
ATOM 1596 C CA . LEU A 1 194 ? 24.335 -3.551 -28.128 1.00 80.75 194 LEU A CA 1
ATOM 1597 C C . LEU A 1 194 ? 23.166 -4.539 -28.053 1.00 80.75 194 LEU A C 1
ATOM 1599 O O . LEU A 1 194 ? 22.790 -4.939 -26.955 1.00 80.75 194 LEU A O 1
ATOM 1603 N N . LYS A 1 195 ? 22.648 -4.987 -29.202 1.00 83.81 195 LYS A N 1
ATOM 1604 C CA . LYS A 1 195 ? 21.583 -5.989 -29.286 1.00 83.81 195 LYS A CA 1
ATOM 1605 C C . LYS A 1 195 ? 21.993 -7.325 -28.672 1.00 83.81 195 LYS A C 1
ATOM 1607 O O . LYS A 1 195 ? 21.251 -7.861 -27.860 1.00 83.81 195 LYS A O 1
ATOM 1612 N N . GLU A 1 196 ? 23.190 -7.826 -28.975 1.00 82.06 196 GLU A N 1
ATOM 1613 C CA . GLU A 1 196 ? 23.687 -9.073 -28.370 1.00 82.06 196 GLU A CA 1
ATOM 1614 C C . GLU A 1 196 ? 23.790 -8.975 -26.841 1.00 82.06 196 GLU A C 1
ATOM 1616 O O . GLU A 1 196 ? 23.428 -9.912 -26.127 1.00 82.06 196 GLU A O 1
ATOM 1621 N N . LYS A 1 197 ? 24.247 -7.828 -26.319 1.00 84.69 197 LYS A N 1
ATOM 1622 C CA . LYS A 1 197 ? 24.271 -7.571 -24.870 1.00 84.69 197 LYS A CA 1
ATOM 1623 C C . LYS A 1 197 ? 22.865 -7.437 -24.292 1.00 84.69 197 LYS A C 1
ATOM 1625 O O . LYS A 1 197 ? 22.623 -7.918 -23.188 1.00 84.69 197 LYS A O 1
ATOM 1630 N N . TYR A 1 198 ? 21.952 -6.801 -25.020 1.00 86.19 198 TYR A N 1
ATOM 1631 C CA . TYR A 1 198 ? 20.562 -6.645 -24.612 1.00 86.19 198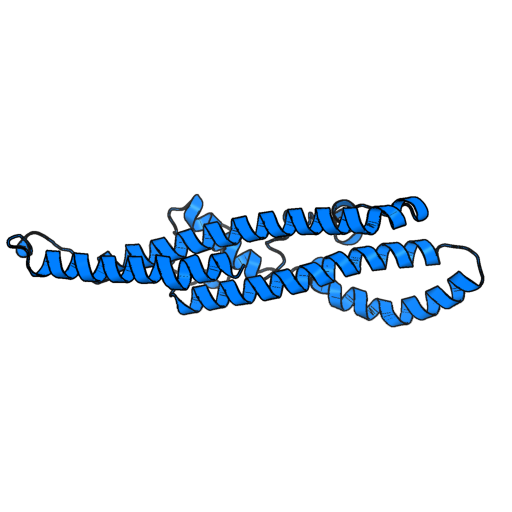 TYR A CA 1
ATOM 1632 C C . TYR A 1 198 ? 19.852 -7.990 -24.502 1.00 86.19 198 TYR A C 1
ATOM 1634 O O . TYR A 1 198 ? 19.266 -8.272 -23.464 1.00 86.19 198 TYR A O 1
ATOM 1642 N N . ASP A 1 199 ? 19.993 -8.863 -25.498 1.00 85.75 199 ASP A N 1
ATOM 1643 C CA . ASP A 1 199 ? 19.389 -10.198 -25.493 1.00 85.75 199 ASP A CA 1
ATOM 1644 C C . ASP A 1 199 ? 19.873 -11.041 -24.293 1.00 85.75 199 ASP A C 1
ATOM 1646 O O . ASP A 1 199 ? 19.117 -11.845 -23.739 1.00 85.75 199 ASP A O 1
ATOM 1650 N N . GLN A 1 200 ? 21.108 -10.818 -23.822 1.00 84.19 200 GLN A N 1
ATOM 1651 C CA . GLN A 1 200 ? 21.641 -11.460 -22.613 1.00 84.19 200 GLN A CA 1
ATOM 1652 C C . GLN A 1 200 ? 20.999 -10.943 -21.316 1.00 84.19 200 GLN A C 1
ATOM 1654 O O . GLN A 1 200 ? 20.852 -11.713 -20.366 1.00 84.19 200 GLN A O 1
ATOM 1659 N N . ILE A 1 201 ? 20.613 -9.663 -21.259 1.00 87.88 201 ILE A N 1
ATOM 1660 C CA . ILE A 1 201 ? 20.016 -9.038 -20.064 1.00 87.88 201 ILE A CA 1
ATOM 1661 C C . ILE A 1 201 ? 18.488 -8.925 -20.130 1.00 87.88 201 ILE A C 1
ATOM 1663 O O . ILE A 1 201 ? 17.866 -8.636 -19.109 1.00 87.88 201 ILE A O 1
ATOM 1667 N N . LEU A 1 202 ? 17.866 -9.188 -21.282 1.00 87.44 202 LEU A N 1
ATOM 1668 C CA . LEU A 1 202 ? 16.419 -9.095 -21.497 1.00 87.44 202 LEU A CA 1
ATOM 1669 C C . LEU A 1 202 ? 15.646 -9.943 -20.484 1.00 87.44 202 LEU A C 1
ATOM 1671 O O . LEU A 1 202 ? 14.700 -9.462 -19.866 1.00 87.44 202 LEU A O 1
ATOM 1675 N N . LYS A 1 203 ? 16.126 -11.162 -20.215 1.00 86.94 203 LYS A N 1
ATOM 1676 C CA . LYS A 1 203 ? 15.544 -12.050 -19.197 1.00 86.94 203 LYS A CA 1
ATOM 1677 C C . LYS A 1 203 ? 15.517 -11.419 -17.803 1.00 86.94 203 LYS A C 1
ATOM 1679 O O . LYS A 1 203 ? 14.603 -11.689 -17.030 1.00 86.94 203 LYS A O 1
ATOM 1684 N N . ASN A 1 204 ? 16.487 -10.561 -17.474 1.00 88.19 204 ASN A N 1
ATOM 1685 C CA . ASN A 1 204 ? 16.514 -9.855 -16.192 1.00 88.19 204 ASN A CA 1
ATOM 1686 C C . ASN A 1 204 ? 15.445 -8.759 -16.145 1.00 88.19 204 ASN A C 1
ATOM 1688 O O . ASN A 1 204 ? 14.807 -8.588 -15.104 1.00 88.19 204 ASN A O 1
ATOM 1692 N N . PHE A 1 205 ? 15.216 -8.044 -17.254 1.00 89.75 205 PHE A N 1
ATOM 1693 C CA . PHE A 1 205 ? 14.103 -7.098 -17.362 1.00 89.75 205 PHE A CA 1
ATOM 1694 C C . PHE A 1 205 ? 12.759 -7.817 -17.252 1.00 89.75 205 PHE A C 1
ATOM 1696 O O . PHE A 1 205 ? 11.934 -7.424 -16.434 1.00 89.75 205 PHE A O 1
ATOM 1703 N N . GLU A 1 206 ? 12.560 -8.898 -18.007 1.00 88.12 206 GLU A N 1
ATOM 1704 C CA . GLU A 1 206 ? 11.336 -9.706 -17.956 1.00 88.12 206 GLU A CA 1
ATOM 1705 C C . GLU A 1 206 ? 11.068 -10.248 -16.551 1.00 88.12 206 GLU A C 1
ATOM 1707 O O . GLU A 1 206 ? 9.943 -10.170 -16.062 1.00 88.12 206 GLU A O 1
ATOM 1712 N N . TYR A 1 207 ? 12.104 -10.740 -15.869 1.00 87.44 207 TYR A N 1
ATOM 1713 C CA . TYR A 1 207 ? 11.992 -11.207 -14.492 1.00 87.44 207 TYR A CA 1
ATOM 1714 C C . TYR A 1 207 ? 11.617 -10.070 -13.533 1.00 87.44 207 TYR A C 1
ATOM 1716 O O . TYR A 1 207 ? 10.660 -10.195 -12.767 1.00 87.44 207 TYR A O 1
ATOM 1724 N N . THR A 1 208 ? 12.326 -8.941 -13.607 1.00 87.94 208 THR A N 1
ATOM 1725 C CA . THR A 1 208 ? 12.104 -7.778 -12.730 1.00 87.94 208 THR A CA 1
ATOM 1726 C C . THR A 1 208 ? 10.713 -7.175 -12.924 1.00 87.94 208 THR A C 1
ATOM 1728 O O . THR A 1 208 ? 10.095 -6.725 -11.961 1.00 87.94 208 THR A O 1
ATOM 1731 N N . LEU A 1 209 ? 10.207 -7.186 -14.158 1.00 90.56 209 LEU A N 1
ATOM 1732 C CA . LEU A 1 209 ? 8.932 -6.583 -14.552 1.00 90.56 209 LEU A CA 1
ATOM 1733 C C . LEU A 1 209 ? 7.786 -7.604 -14.630 1.00 90.56 209 LEU A C 1
ATOM 1735 O O . LEU A 1 209 ? 6.682 -7.259 -15.048 1.00 90.56 209 LEU A O 1
ATOM 1739 N N . SER A 1 210 ? 8.022 -8.847 -14.205 1.00 87.44 210 SER A N 1
ATOM 1740 C CA . SER A 1 210 ? 7.058 -9.949 -14.325 1.00 87.44 210 SER A CA 1
ATOM 1741 C C . SER A 1 210 ? 5.726 -9.685 -13.617 1.00 87.44 210 SER A C 1
ATOM 1743 O O . SER A 1 210 ? 4.684 -10.111 -14.118 1.00 87.44 210 SER A O 1
ATOM 1745 N N . ASP A 1 211 ? 5.740 -8.924 -12.518 1.00 83.94 211 ASP A N 1
ATOM 1746 C CA . ASP A 1 211 ? 4.535 -8.517 -11.781 1.00 83.94 211 ASP A CA 1
ATOM 1747 C C . ASP A 1 211 ? 3.579 -7.648 -12.622 1.00 83.94 211 ASP A C 1
ATOM 1749 O O . ASP A 1 211 ? 2.371 -7.637 -12.381 1.00 83.94 211 ASP A O 1
ATOM 1753 N N . PHE A 1 212 ? 4.098 -6.924 -13.620 1.00 86.12 212 PHE A N 1
ATOM 1754 C CA . PHE A 1 212 ? 3.281 -6.126 -14.537 1.00 86.12 212 PHE A CA 1
ATOM 1755 C C . PHE A 1 212 ? 2.677 -6.966 -15.656 1.00 86.12 212 PHE A C 1
ATOM 1757 O O . PHE A 1 212 ? 1.533 -6.728 -16.040 1.00 86.12 212 PHE A O 1
ATOM 1764 N N . SER A 1 213 ? 3.427 -7.951 -16.152 1.00 83.81 213 SER A N 1
ATOM 1765 C CA . SER A 1 213 ? 2.997 -8.817 -17.252 1.00 83.81 213 SER A CA 1
ATOM 1766 C C . SER A 1 213 ? 1.979 -9.868 -16.812 1.00 83.81 213 SER A C 1
ATOM 1768 O O . SER A 1 213 ? 1.074 -10.200 -17.571 1.00 83.81 213 SER A O 1
ATOM 1770 N N . ASN A 1 214 ? 2.124 -10.407 -15.597 1.00 82.12 214 ASN A N 1
ATOM 1771 C CA . ASN A 1 214 ? 1.299 -11.504 -15.088 1.00 82.12 214 ASN A CA 1
ATOM 1772 C C . ASN A 1 214 ? 0.751 -11.177 -13.690 1.00 82.12 214 ASN A C 1
ATOM 1774 O O . ASN A 1 214 ? 1.184 -11.784 -12.702 1.00 82.12 214 ASN A O 1
ATOM 1778 N N . PRO A 1 215 ? -0.195 -10.226 -13.575 1.00 78.88 215 PRO A N 1
ATOM 1779 C CA . PRO A 1 215 ? -0.763 -9.870 -12.286 1.00 78.88 215 PRO A CA 1
ATOM 1780 C C . PRO A 1 215 ? -1.493 -11.072 -11.682 1.00 78.88 215 PRO A C 1
ATOM 1782 O O . PRO A 1 215 ? -2.314 -11.725 -12.331 1.00 78.88 215 PRO A O 1
ATOM 1785 N N . ARG A 1 216 ? -1.199 -11.376 -10.416 1.00 82.75 216 ARG A N 1
ATOM 1786 C CA . ARG A 1 216 ? -1.917 -12.430 -9.691 1.00 82.75 216 ARG A CA 1
ATOM 1787 C C . ARG A 1 216 ? -3.332 -11.967 -9.358 1.00 82.75 216 ARG A C 1
ATOM 1789 O O . ARG A 1 216 ? -3.556 -10.797 -9.055 1.00 82.75 216 ARG A O 1
ATOM 1796 N N . ASN A 1 217 ? -4.278 -12.904 -9.356 1.00 85.25 217 ASN A N 1
ATOM 1797 C CA . ASN A 1 217 ? -5.604 -12.655 -8.806 1.00 85.25 217 ASN A CA 1
ATOM 1798 C C . ASN A 1 217 ? -5.583 -12.904 -7.291 1.00 85.25 217 ASN A C 1
ATOM 1800 O O . ASN A 1 217 ? -5.251 -14.003 -6.857 1.00 85.25 217 ASN A O 1
ATOM 1804 N N . TYR A 1 218 ? -5.938 -11.884 -6.511 1.00 89.25 218 TYR A N 1
ATOM 1805 C CA . TYR A 1 218 ? -6.017 -11.934 -5.044 1.00 89.25 218 TYR A CA 1
ATOM 1806 C C . TYR A 1 218 ? -7.459 -11.943 -4.527 1.00 89.25 218 TYR A C 1
ATOM 1808 O O . TYR A 1 218 ? -7.696 -11.775 -3.328 1.00 89.25 218 TYR A O 1
ATOM 1816 N N . PHE A 1 219 ? -8.432 -12.070 -5.424 1.00 90.50 219 PHE A N 1
ATOM 1817 C CA . PHE A 1 219 ? -9.848 -12.056 -5.104 1.00 90.50 219 PHE A CA 1
ATOM 1818 C C . PHE A 1 219 ? -10.466 -13.435 -5.311 1.00 90.50 219 PHE A C 1
ATOM 1820 O O . PHE A 1 219 ? -10.044 -14.199 -6.182 1.00 90.50 219 PHE A O 1
ATOM 1827 N N . THR A 1 220 ? -11.476 -13.748 -4.505 1.00 85.38 220 THR A N 1
ATOM 1828 C CA . THR A 1 220 ? -12.288 -14.951 -4.687 1.00 85.38 220 THR A CA 1
ATOM 1829 C C . THR A 1 220 ? -13.031 -14.884 -6.020 1.00 85.38 220 THR A C 1
ATOM 1831 O O . THR A 1 220 ? -13.481 -13.807 -6.419 1.00 85.38 220 THR A O 1
ATOM 1834 N N . GLN A 1 221 ? -13.120 -16.026 -6.705 1.00 66.81 221 GLN A N 1
ATOM 1835 C CA . GLN A 1 221 ? -13.909 -16.187 -7.930 1.00 66.81 221 GLN A CA 1
ATOM 1836 C C . GLN A 1 221 ? -15.400 -16.301 -7.623 1.00 66.81 221 GLN A C 1
ATOM 1838 O O . GLN A 1 221 ? -15.728 -16.882 -6.562 1.00 66.81 221 GLN A O 1
#

Radius of gyration: 23.66 Å; Cα contacts (8 Å, |Δi|>4): 205; chains: 1; bounding box: 54×31×80 Å